Protein AF-A0A516KKR5-F1 (afdb_monomer_lite)

Organism: NCBI:txid2594883

pLDDT: mean 82.48, std 16.66, range [32.5, 98.56]

Sequence (355 aa):
MQMTIIERCKRKEILHSLELEEHSYNYWLPILVRDHKEFVEELFSGISNNSFDRIMHFFATRFNNQELENRAVAKAIYAKLGWNSDYYDVINSFYTTFVGSLVAYSESENATSFKEIHEALKNDNTLKKIIQNWKCSLFSFGDKTNLKIAMCGELKDIGKEKYAKKVLEEGNLQRIILEKYIFDSSNNKDLSEKILEFSSLCHCLANFMPCPEPPFNQLKGCLNDVKDYFPLMIDKIQEWSEESMIKIKIPEVEIWKDGKKEIKTEIDKLQIISWKEWFSDEENRTTFFLEDYYDIDYEKGRKILKGKPLFKNQKLSHAIPQKKEEVEECISNIITITKRRADSMAKRMICRMKN

Radius of gyration: 21.78 Å; chains: 1; bounding box: 54×59×55 Å

Secondary structure (DSSP, 8-state):
----HHHHHHHHHHHHHHHTT---HHHHHHHHTS-GGGG-HHHHSS--S-HHHHHHHHHHH-GGG--GGGSHHHHHHHHHHT---S-EEESB-HHHHHHHHHHHHHHHTTTTHHHHHHHHTTT-TTTHHHHTT--S-SEEE-STTPEEEEETTEEEEE-HHHHHHHHHSTT-HHHHHHHHHTS-TTT-HHHHHHHHHHHHHTTSGGGEEE-PSTTHHHHHHH-TTTTTBHHHHHHHHHHHHH-S-SEEEEEEEEEEETTEEEEEEEEEHHHHHHHHHHHH-HHHHHHTT-TTTEEEEEETTEEEEEEPPSSTT-BTTB-S--SHHHHHHHHHHHHHHHHHHHHHHHHHHHHHH--

Structure (mmCIF, N/CA/C/O backbone):
data_AF-A0A516KKR5-F1
#
_entry.id   AF-A0A516KKR5-F1
#
loop_
_atom_site.group_PDB
_atom_site.id
_atom_site.type_symbol
_atom_site.label_atom_id
_atom_site.label_alt_id
_atom_site.label_comp_id
_atom_site.label_asym_id
_atom_site.label_entity_id
_atom_site.label_seq_id
_atom_site.pdbx_PDB_ins_code
_atom_site.Cartn_x
_atom_site.Cartn_y
_atom_site.Cartn_z
_atom_site.occupancy
_atom_site.B_iso_or_equiv
_atom_site.auth_seq_id
_atom_site.auth_comp_id
_atom_site.auth_asym_id
_atom_site.auth_atom_id
_atom_site.pdbx_PDB_model_num
ATOM 1 N N . MET A 1 1 ? 23.767 21.477 2.157 1.00 38.91 1 MET A N 1
ATOM 2 C CA . MET A 1 1 ? 23.552 21.509 0.696 1.00 38.91 1 MET A CA 1
ATOM 3 C C . MET A 1 1 ? 22.646 22.697 0.386 1.00 38.91 1 MET A C 1
ATOM 5 O O . MET A 1 1 ? 21.585 22.794 0.993 1.00 38.91 1 MET A O 1
ATOM 9 N N . GLN A 1 2 ? 23.112 23.680 -0.391 1.00 32.50 2 GLN A N 1
ATOM 10 C CA . GLN A 1 2 ? 22.338 24.889 -0.709 1.00 32.50 2 GLN A CA 1
ATOM 11 C C . GLN A 1 2 ? 21.376 24.581 -1.864 1.00 32.50 2 GLN A C 1
ATOM 13 O O . GLN A 1 2 ? 21.848 24.313 -2.959 1.00 32.50 2 GLN A O 1
ATOM 18 N N . MET A 1 3 ? 20.059 24.644 -1.613 1.00 38.19 3 MET A N 1
ATOM 19 C CA . MET A 1 3 ? 19.021 24.543 -2.659 1.00 38.19 3 MET A CA 1
ATOM 20 C C . MET A 1 3 ? 19.345 25.465 -3.838 1.00 38.19 3 MET A C 1
ATOM 22 O O . MET A 1 3 ? 19.658 26.644 -3.607 1.00 38.19 3 MET A O 1
ATOM 26 N N . THR A 1 4 ? 19.197 24.967 -5.066 1.00 49.78 4 THR A N 1
ATOM 27 C CA . THR A 1 4 ? 19.397 25.774 -6.274 1.00 49.78 4 THR A CA 1
ATOM 28 C C . THR A 1 4 ? 18.342 26.888 -6.384 1.00 49.78 4 THR A C 1
ATOM 30 O O . THR A 1 4 ? 17.269 26.846 -5.771 1.00 49.78 4 THR A O 1
ATOM 33 N N . ILE A 1 5 ? 18.645 27.939 -7.153 1.00 39.50 5 ILE A N 1
ATOM 34 C CA . ILE A 1 5 ? 17.755 29.104 -7.328 1.00 39.50 5 ILE A CA 1
ATOM 35 C C . ILE A 1 5 ? 16.410 28.686 -7.949 1.00 39.50 5 ILE A C 1
ATOM 37 O O . ILE A 1 5 ? 15.366 29.161 -7.509 1.00 39.50 5 ILE A O 1
ATOM 41 N N . ILE A 1 6 ? 16.419 27.737 -8.889 1.00 40.97 6 ILE A N 1
ATOM 42 C CA . ILE A 1 6 ? 15.218 27.229 -9.572 1.00 40.97 6 ILE A CA 1
ATOM 43 C C . ILE A 1 6 ? 14.307 26.454 -8.602 1.00 40.97 6 ILE A C 1
ATOM 45 O O . ILE A 1 6 ? 13.085 26.552 -8.679 1.00 40.97 6 ILE A O 1
ATOM 49 N N . GLU A 1 7 ? 14.874 25.734 -7.637 1.00 47.19 7 GLU A N 1
ATOM 50 C CA . GLU A 1 7 ? 14.113 24.964 -6.643 1.00 47.19 7 GLU A CA 1
ATOM 51 C C . GLU A 1 7 ? 13.599 25.817 -5.498 1.00 47.19 7 GLU A C 1
ATOM 53 O O . GLU A 1 7 ? 12.489 25.594 -5.018 1.00 47.19 7 GLU A O 1
ATOM 58 N N . ARG A 1 8 ? 14.361 26.839 -5.088 1.00 48.09 8 ARG A N 1
ATOM 59 C CA . ARG A 1 8 ? 13.816 27.894 -4.231 1.00 48.09 8 ARG A CA 1
ATOM 60 C C . ARG A 1 8 ? 12.618 28.540 -4.905 1.00 48.09 8 ARG A C 1
ATOM 62 O O . ARG A 1 8 ? 11.653 28.793 -4.203 1.00 48.09 8 ARG A O 1
ATOM 69 N N . CYS A 1 9 ? 12.656 28.746 -6.221 1.00 41.72 9 CYS A N 1
ATOM 70 C CA . CYS A 1 9 ? 11.528 29.267 -6.986 1.00 41.72 9 CYS A CA 1
ATOM 71 C C . CYS A 1 9 ? 10.358 28.277 -7.062 1.00 41.72 9 CYS A C 1
ATOM 73 O O . CYS A 1 9 ? 9.277 28.687 -6.688 1.00 41.72 9 CYS A O 1
ATOM 75 N N . LYS A 1 10 ? 10.539 26.988 -7.393 1.00 53.41 10 LYS A N 1
ATOM 76 C CA . LYS A 1 10 ? 9.430 26.002 -7.449 1.00 53.41 10 LYS A CA 1
ATOM 77 C C . LYS A 1 10 ? 8.834 25.653 -6.083 1.00 53.41 10 LYS A C 1
ATOM 79 O O . LYS A 1 10 ? 7.625 25.512 -5.938 1.00 53.41 10 LYS A O 1
ATOM 84 N N . ARG A 1 11 ? 9.677 25.498 -5.056 1.00 55.47 11 ARG A N 1
ATOM 85 C CA . ARG A 1 11 ? 9.233 25.253 -3.677 1.00 55.47 11 ARG A CA 1
ATOM 86 C C . ARG A 1 11 ? 8.570 26.495 -3.098 1.00 55.47 11 ARG A C 1
ATOM 88 O O . ARG A 1 11 ? 7.574 26.346 -2.402 1.00 55.47 11 ARG A O 1
ATOM 95 N N . LYS A 1 12 ? 9.093 27.696 -3.385 1.00 52.88 12 LYS A N 1
ATOM 96 C CA . LYS A 1 12 ? 8.376 28.934 -3.071 1.00 52.88 12 LYS A CA 1
ATOM 97 C C . LYS A 1 12 ? 7.111 29.046 -3.890 1.00 52.88 12 LYS A C 1
ATOM 99 O O . LYS A 1 12 ? 6.144 29.422 -3.290 1.00 52.88 12 LYS A O 1
ATOM 104 N N . GLU A 1 13 ? 7.060 28.693 -5.165 1.00 53.66 13 GLU A N 1
ATOM 105 C CA . GLU A 1 13 ? 5.835 28.749 -5.970 1.00 53.66 13 GLU A CA 1
ATOM 106 C C . GLU A 1 13 ? 4.776 27.808 -5.428 1.00 53.66 13 GLU A C 1
ATOM 108 O O . GLU A 1 13 ? 3.651 28.242 -5.319 1.00 53.66 13 GLU A O 1
ATOM 113 N N . ILE A 1 14 ? 5.113 26.580 -5.018 1.00 59.09 14 ILE A N 1
ATOM 114 C CA . ILE A 1 14 ? 4.140 25.659 -4.413 1.00 59.09 14 ILE A CA 1
ATOM 115 C C . ILE A 1 14 ? 3.747 26.120 -3.014 1.00 59.09 14 ILE A C 1
ATOM 117 O O . ILE A 1 14 ? 2.575 26.120 -2.683 1.00 59.09 14 ILE A O 1
ATOM 121 N N . LEU A 1 15 ? 4.691 26.527 -2.163 1.00 57.31 15 LEU A N 1
ATOM 122 C CA . LEU A 1 15 ? 4.338 27.042 -0.835 1.00 57.31 15 LEU A CA 1
ATOM 123 C C . LEU A 1 15 ? 3.547 28.353 -0.939 1.00 57.31 15 LEU A C 1
ATOM 125 O O . LEU A 1 15 ? 2.564 28.516 -0.235 1.00 57.31 15 LEU A O 1
ATOM 129 N N . HIS A 1 16 ? 3.909 29.223 -1.876 1.00 52.38 16 HIS A N 1
ATOM 130 C CA . HIS A 1 16 ? 3.229 30.474 -2.188 1.00 52.38 16 HIS A CA 1
ATOM 131 C C . HIS A 1 16 ? 1.889 30.225 -2.875 1.00 52.38 16 HIS A C 1
ATOM 133 O O . HIS A 1 16 ? 0.946 30.935 -2.592 1.00 52.38 16 HIS A O 1
ATOM 139 N N . SER A 1 17 ? 1.741 29.195 -3.708 1.00 53.19 17 SER A N 1
ATOM 140 C CA . SER A 1 17 ? 0.458 28.794 -4.294 1.00 53.19 17 SER A CA 1
ATOM 141 C C . SER A 1 17 ? -0.415 28.028 -3.295 1.00 53.19 17 SER A C 1
ATOM 143 O O . SER A 1 17 ? -1.624 27.946 -3.462 1.00 53.19 17 SER A O 1
ATOM 145 N N . LEU A 1 18 ? 0.169 27.442 -2.246 1.00 57.50 18 LEU A N 1
ATOM 146 C CA . LEU A 1 18 ? -0.554 26.911 -1.087 1.00 57.50 18 LEU A CA 1
ATOM 147 C C . LEU A 1 18 ? -0.957 28.026 -0.105 1.00 57.50 18 LEU A C 1
ATOM 149 O O . LEU A 1 18 ? -1.911 27.838 0.658 1.00 57.50 18 LEU A O 1
ATOM 153 N N . GLU A 1 19 ? -0.231 29.146 -0.101 1.00 53.38 19 GLU A N 1
ATOM 154 C CA . GLU A 1 19 ? -0.560 30.395 0.603 1.00 53.38 19 GLU A CA 1
ATOM 155 C C . GLU A 1 19 ? -1.583 31.237 -0.173 1.00 53.38 19 GLU A C 1
ATOM 157 O O . GLU A 1 19 ? -2.440 31.863 0.443 1.00 53.38 19 GLU A O 1
ATOM 162 N N . LEU A 1 20 ? -1.529 31.226 -1.507 1.00 48.75 20 LEU A N 1
ATOM 163 C CA . LEU A 1 20 ? -2.537 31.815 -2.375 1.00 48.75 20 LEU A CA 1
ATOM 164 C C . LEU A 1 20 ? -3.778 30.929 -2.323 1.00 48.75 20 LEU A C 1
ATOM 166 O O . LEU A 1 20 ? -3.750 29.727 -2.575 1.00 48.75 20 LEU A O 1
ATOM 170 N N . GLU A 1 21 ? -4.883 31.544 -1.944 1.00 57.09 21 GLU A N 1
ATOM 171 C CA . GLU A 1 21 ? -6.188 30.925 -1.821 1.00 57.09 21 GLU A CA 1
ATOM 172 C C . GLU A 1 21 ? -6.779 30.559 -3.200 1.00 57.09 21 GLU A C 1
ATOM 174 O O . GLU A 1 21 ? -7.778 31.115 -3.647 1.00 57.09 21 GLU A O 1
ATOM 179 N N . GLU A 1 22 ? -6.176 29.615 -3.925 1.00 57.34 22 GLU A N 1
ATOM 180 C CA . GLU A 1 22 ? -6.795 29.094 -5.143 1.00 57.34 22 GLU A CA 1
ATOM 181 C C . GLU A 1 22 ? -7.952 28.144 -4.783 1.00 57.34 22 GLU A C 1
ATOM 183 O O . GLU A 1 22 ? -7.795 26.991 -4.375 1.00 57.34 22 GLU A O 1
ATOM 188 N N . HIS A 1 23 ? -9.167 28.677 -4.921 1.00 65.94 23 HIS A N 1
ATOM 189 C CA . HIS A 1 23 ? -10.431 28.098 -4.458 1.00 65.94 23 HIS A CA 1
ATOM 190 C C . HIS A 1 23 ? -11.041 27.020 -5.370 1.00 65.94 23 HIS A C 1
ATOM 192 O O . HIS A 1 23 ? -12.257 26.802 -5.336 1.00 65.94 23 HIS A O 1
ATOM 198 N N . SER A 1 24 ? -10.260 26.369 -6.235 1.00 77.44 24 SER A N 1
ATOM 199 C CA . SER A 1 24 ? -10.833 25.501 -7.269 1.00 77.44 24 SER A CA 1
ATOM 200 C C . SER A 1 24 ? -10.475 24.027 -7.105 1.00 77.44 24 SER A C 1
ATOM 202 O O . SER A 1 24 ? -9.359 23.649 -6.759 1.00 77.44 24 SER A O 1
ATOM 204 N N . TYR A 1 25 ? -11.443 23.168 -7.417 1.00 80.69 25 TYR A N 1
ATOM 205 C CA . TYR A 1 25 ? -11.242 21.723 -7.529 1.00 80.69 25 TYR A CA 1
ATOM 206 C C . TYR A 1 25 ? -10.133 21.364 -8.524 1.00 80.69 25 TYR A C 1
ATOM 208 O O . TYR A 1 25 ? -9.301 20.501 -8.247 1.00 80.69 25 TYR A O 1
ATOM 216 N N . ASN A 1 26 ? -10.089 22.089 -9.645 1.00 83.25 26 ASN A N 1
ATOM 217 C CA . ASN A 1 26 ? -9.104 21.899 -10.708 1.00 83.25 26 ASN A CA 1
ATOM 218 C C . ASN A 1 26 ? -7.674 22.227 -10.262 1.00 83.25 26 ASN A C 1
ATOM 220 O O . ASN A 1 26 ? -6.732 21.781 -10.906 1.00 83.25 26 ASN A O 1
ATOM 224 N N . TYR A 1 27 ? -7.513 22.970 -9.166 1.00 84.81 27 TYR A N 1
ATOM 225 C CA . TYR A 1 27 ? -6.220 23.228 -8.548 1.00 84.81 27 TYR A CA 1
ATOM 226 C C . TYR A 1 27 ? -5.814 22.110 -7.573 1.00 84.81 27 TYR A C 1
ATOM 228 O O . TYR A 1 27 ? -4.711 21.569 -7.662 1.00 84.81 27 TYR A O 1
ATOM 236 N N . TRP A 1 28 ? -6.715 21.709 -6.668 1.00 86.62 28 TRP A N 1
ATOM 237 C CA . TRP A 1 28 ? -6.386 20.752 -5.604 1.00 86.62 28 TRP A CA 1
ATOM 238 C C . TRP A 1 28 ? -6.200 19.317 -6.090 1.00 86.62 28 TRP A C 1
ATOM 240 O O . TRP A 1 28 ? -5.275 18.641 -5.637 1.00 86.62 28 TRP A O 1
ATOM 250 N N . LEU A 1 29 ? -7.045 18.836 -7.008 1.00 89.25 29 LEU A N 1
ATOM 251 C CA . LEU A 1 29 ? -6.978 17.442 -7.448 1.00 89.25 29 LEU A CA 1
ATOM 252 C C . LEU A 1 29 ? -5.609 17.087 -8.066 1.00 89.25 29 LEU A C 1
ATOM 254 O O . LEU A 1 29 ? -5.023 16.101 -7.614 1.00 89.25 29 LEU A O 1
ATOM 258 N N . PRO A 1 30 ? -5.045 17.867 -9.016 1.00 89.56 30 PRO A N 1
ATOM 259 C CA . PRO A 1 30 ? -3.720 17.583 -9.567 1.00 89.56 30 PRO A CA 1
ATOM 260 C C . PRO A 1 30 ? -2.612 17.542 -8.514 1.00 89.56 30 PRO A C 1
ATOM 262 O O . PRO A 1 30 ? -1.721 16.706 -8.612 1.00 89.56 30 PRO A O 1
ATOM 265 N N . ILE A 1 31 ? -2.670 18.406 -7.495 1.00 87.88 31 ILE A N 1
ATOM 266 C CA . ILE A 1 31 ? -1.690 18.424 -6.399 1.00 87.88 31 ILE A CA 1
ATOM 267 C C . ILE A 1 31 ? -1.781 17.136 -5.577 1.00 87.88 31 ILE A C 1
ATOM 269 O O . ILE A 1 31 ? -0.758 16.538 -5.254 1.00 87.88 31 ILE A O 1
ATOM 273 N N . LEU A 1 32 ? -2.997 16.688 -5.263 1.00 91.38 32 LEU A N 1
ATOM 274 C CA . LEU A 1 32 ? -3.234 15.533 -4.398 1.00 91.38 32 LEU A CA 1
ATOM 275 C C . LEU A 1 32 ? -2.789 14.200 -5.011 1.00 91.38 32 LEU A C 1
ATOM 277 O O . LEU A 1 32 ? -2.388 13.300 -4.272 1.00 91.38 32 LEU A O 1
ATOM 281 N N . VAL A 1 33 ? -2.836 14.082 -6.340 1.00 93.69 33 VAL A N 1
ATOM 282 C CA . VAL A 1 33 ? -2.389 12.888 -7.083 1.00 93.69 33 VAL A CA 1
ATOM 283 C C . VAL A 1 33 ? -0.970 13.012 -7.634 1.00 93.69 33 VAL A C 1
ATOM 285 O O . VAL A 1 33 ? -0.480 12.089 -8.281 1.00 93.69 33 VAL A O 1
ATOM 288 N N . ARG A 1 34 ? -0.295 14.138 -7.391 1.00 89.50 34 ARG A N 1
ATOM 289 C CA . ARG A 1 34 ? 1.054 14.372 -7.897 1.00 89.50 34 ARG A CA 1
ATOM 290 C C . ARG A 1 34 ? 2.054 13.423 -7.250 1.00 89.50 34 ARG A C 1
ATOM 292 O O . ARG A 1 34 ? 2.004 13.176 -6.048 1.00 89.50 34 ARG A O 1
ATOM 299 N N . ASP A 1 35 ? 3.006 12.942 -8.036 1.00 87.00 35 ASP A N 1
ATOM 300 C CA . ASP A 1 35 ? 4.095 12.112 -7.538 1.00 87.00 35 ASP A CA 1
ATOM 301 C C . ASP A 1 35 ? 5.046 12.950 -6.667 1.00 87.00 35 ASP A C 1
ATOM 303 O O . ASP A 1 35 ? 5.815 13.752 -7.191 1.00 87.00 35 ASP A O 1
ATOM 307 N N . HIS A 1 36 ? 5.055 12.774 -5.339 1.00 82.50 36 HIS A N 1
ATOM 308 C CA . HIS A 1 36 ? 5.917 13.594 -4.468 1.00 82.50 36 HIS A CA 1
ATOM 309 C C . HIS A 1 36 ? 7.407 13.331 -4.643 1.00 82.50 36 HIS A C 1
ATOM 311 O O . HIS A 1 36 ? 8.233 14.126 -4.177 1.00 82.50 36 HIS A O 1
ATOM 317 N N . LYS A 1 37 ? 7.769 12.250 -5.338 1.00 85.00 37 LYS A N 1
ATOM 318 C CA . LYS A 1 37 ? 9.150 12.030 -5.758 1.00 85.00 37 LYS A CA 1
ATOM 319 C C . LYS A 1 37 ? 9.636 13.184 -6.648 1.00 85.00 37 LYS A C 1
ATOM 321 O O . LYS A 1 37 ? 10.820 13.486 -6.595 1.00 85.00 37 LYS A O 1
ATOM 326 N N . GLU A 1 38 ? 8.728 13.901 -7.332 1.00 78.81 38 GLU A N 1
ATOM 327 C CA . GLU A 1 38 ? 8.969 15.170 -8.058 1.00 78.81 38 GLU A CA 1
ATOM 328 C C . GLU A 1 38 ? 9.634 16.280 -7.259 1.00 78.81 38 GLU A C 1
ATOM 330 O O . GLU A 1 38 ? 10.222 17.197 -7.830 1.00 78.81 38 GLU A O 1
ATOM 335 N N . PHE A 1 39 ? 9.588 16.184 -5.936 1.00 75.75 39 PHE A N 1
ATOM 336 C CA . PHE A 1 39 ? 10.178 17.169 -5.042 1.00 75.75 39 PHE A CA 1
ATOM 337 C C . PHE A 1 39 ? 11.491 16.695 -4.411 1.00 75.75 39 PHE A C 1
ATOM 339 O O . PHE A 1 39 ? 11.940 17.295 -3.430 1.00 75.75 39 PHE A O 1
ATOM 346 N N . VAL A 1 40 ? 12.060 15.579 -4.873 1.00 76.06 40 VAL A N 1
ATOM 347 C CA . VAL A 1 40 ? 13.350 15.044 -4.411 1.00 76.06 40 VAL A CA 1
ATOM 348 C C . VAL A 1 40 ? 14.393 15.361 -5.482 1.00 76.06 40 VAL A C 1
ATOM 350 O O . VAL A 1 40 ? 14.405 14.733 -6.535 1.00 76.06 40 VAL A O 1
ATOM 353 N N . GLU A 1 41 ? 15.237 16.364 -5.235 1.00 68.50 41 GLU A N 1
ATOM 354 C CA . GLU A 1 41 ? 16.229 16.901 -6.188 1.00 68.50 41 GLU A CA 1
ATOM 355 C C . GLU A 1 41 ? 17.113 15.799 -6.793 1.00 68.50 41 GLU A C 1
ATOM 357 O O . GLU A 1 41 ? 17.357 15.752 -8.000 1.00 68.50 41 GLU A O 1
ATOM 362 N N . GLU A 1 42 ? 17.527 14.845 -5.967 1.00 66.19 42 GLU A N 1
ATOM 363 C CA . GLU A 1 42 ? 18.379 13.727 -6.355 1.00 66.19 42 GLU A CA 1
ATOM 364 C C . GLU A 1 42 ? 17.656 12.686 -7.220 1.00 66.19 42 GLU A C 1
ATOM 366 O O . GLU A 1 42 ? 18.328 11.879 -7.845 1.00 66.19 42 GLU A O 1
ATOM 371 N N . LEU A 1 43 ? 16.313 12.692 -7.266 1.00 66.81 43 LEU A N 1
ATOM 372 C CA . LEU A 1 43 ? 15.502 11.901 -8.206 1.00 66.81 43 LEU A CA 1
ATOM 373 C C . LEU A 1 43 ? 15.219 12.636 -9.523 1.00 66.81 43 LEU A C 1
ATOM 375 O O . LEU A 1 43 ? 14.707 12.016 -10.451 1.00 66.81 43 LEU A O 1
ATOM 379 N N . PHE A 1 44 ? 15.511 13.938 -9.599 1.00 64.62 44 PHE A N 1
ATOM 380 C CA . PHE A 1 44 ? 15.204 14.797 -10.752 1.00 64.62 44 PHE A CA 1
ATOM 381 C C . PHE A 1 44 ? 16.451 15.285 -11.489 1.00 64.62 44 PHE A C 1
ATOM 383 O O . PHE A 1 44 ? 16.381 15.619 -12.672 1.00 64.62 44 PHE A O 1
ATOM 390 N N . SER A 1 45 ? 17.609 15.297 -10.830 1.00 56.59 45 SER A N 1
ATOM 391 C CA . SER A 1 45 ? 18.888 15.638 -11.450 1.00 56.59 45 SER A CA 1
ATOM 392 C C . SER A 1 45 ? 19.460 14.436 -12.212 1.00 56.59 45 SER A C 1
ATOM 394 O O . SER A 1 45 ? 20.128 13.569 -11.660 1.00 56.59 45 SER A O 1
ATOM 396 N N . GLY A 1 46 ? 19.181 14.377 -13.518 1.00 59.25 46 GLY A N 1
ATOM 397 C CA . GLY A 1 46 ? 19.758 13.378 -14.430 1.00 59.25 46 GLY A CA 1
ATOM 398 C C . GLY A 1 46 ? 19.092 11.996 -14.413 1.00 59.25 46 GLY A C 1
ATOM 399 O O . GLY A 1 46 ? 19.613 11.075 -15.036 1.00 59.25 46 GLY A O 1
ATOM 400 N N . ILE A 1 47 ? 17.947 11.850 -13.741 1.00 62.91 47 ILE A N 1
ATOM 401 C CA . ILE A 1 47 ? 17.177 10.602 -13.656 1.00 62.91 47 ILE A CA 1
ATOM 402 C C . ILE A 1 47 ? 15.890 10.705 -14.491 1.00 62.91 47 ILE A C 1
ATOM 404 O O . ILE A 1 47 ? 15.305 11.774 -14.650 1.00 62.91 47 ILE A O 1
ATOM 408 N N . SER A 1 48 ? 15.496 9.565 -15.064 1.00 66.62 48 SER A N 1
ATOM 409 C CA . SER A 1 48 ? 14.398 9.355 -16.017 1.00 66.62 48 SER A CA 1
ATOM 410 C C . SER A 1 48 ? 13.070 10.047 -15.653 1.00 66.62 48 SER A C 1
ATOM 412 O O . SER A 1 48 ? 12.587 9.979 -14.521 1.00 66.62 48 SER A O 1
ATOM 414 N N . ASN A 1 49 ? 12.405 10.632 -16.661 1.00 76.31 49 ASN A N 1
ATOM 415 C CA . ASN A 1 49 ? 11.035 11.166 -16.554 1.00 76.31 49 ASN A CA 1
ATOM 416 C C . ASN A 1 49 ? 9.973 10.067 -16.332 1.00 76.31 49 ASN A C 1
ATOM 418 O O . ASN A 1 49 ? 8.797 10.372 -16.117 1.00 76.31 49 ASN A O 1
ATOM 422 N N . ASN A 1 50 ? 10.367 8.794 -16.361 1.00 87.88 50 ASN A N 1
ATOM 423 C CA . ASN A 1 50 ? 9.501 7.650 -16.130 1.00 87.88 50 ASN A CA 1
ATOM 424 C C . ASN A 1 50 ? 9.216 7.452 -14.622 1.00 87.88 50 ASN A C 1
ATOM 426 O O . ASN A 1 50 ? 10.132 7.403 -13.800 1.00 87.88 50 ASN A O 1
ATOM 430 N N . SER A 1 51 ? 7.939 7.322 -14.245 1.00 91.19 51 SER A N 1
ATOM 431 C CA . SER A 1 51 ? 7.504 7.129 -12.850 1.00 91.19 51 SER A CA 1
ATOM 432 C C . SER A 1 51 ? 8.006 5.831 -12.219 1.00 91.19 51 SER A C 1
ATOM 434 O O . SER A 1 51 ? 8.322 5.814 -11.024 1.00 91.19 51 SER A O 1
ATOM 436 N N . PHE A 1 52 ? 8.140 4.770 -13.016 1.00 92.88 52 PHE A N 1
ATOM 437 C CA . PHE A 1 52 ? 8.690 3.498 -12.574 1.00 92.88 52 PHE A CA 1
ATOM 438 C C . PHE A 1 52 ? 10.168 3.635 -12.190 1.00 92.88 52 PHE A C 1
ATOM 440 O O . PHE A 1 52 ? 10.577 3.222 -11.104 1.00 92.88 52 PHE A O 1
ATOM 447 N N . ASP A 1 53 ? 10.972 4.279 -13.037 1.00 90.62 53 ASP A N 1
ATOM 448 C CA . ASP A 1 53 ? 12.393 4.480 -12.745 1.00 90.62 53 ASP A CA 1
ATOM 449 C C . ASP A 1 53 ? 12.568 5.337 -11.483 1.00 90.62 53 ASP A C 1
ATOM 451 O O . ASP A 1 53 ? 13.371 4.998 -10.613 1.00 90.62 53 ASP A O 1
ATOM 455 N N . ARG A 1 54 ? 11.753 6.388 -11.302 1.00 89.50 54 ARG A N 1
ATOM 456 C CA . ARG A 1 54 ? 11.776 7.204 -10.074 1.00 89.50 54 ARG A CA 1
ATOM 457 C C . ARG A 1 54 ? 11.480 6.397 -8.815 1.00 89.50 54 ARG A C 1
ATOM 459 O O . ARG A 1 54 ? 12.153 6.591 -7.801 1.00 89.50 54 ARG A O 1
ATOM 466 N N . ILE A 1 55 ? 10.476 5.514 -8.837 1.00 90.62 55 ILE A N 1
ATOM 467 C CA . ILE A 1 55 ? 10.164 4.696 -7.656 1.00 90.62 55 ILE A CA 1
ATOM 468 C C . ILE A 1 55 ? 11.241 3.637 -7.394 1.00 90.62 55 ILE A C 1
ATOM 470 O O . ILE A 1 55 ? 11.571 3.382 -6.236 1.00 90.62 55 ILE A O 1
ATOM 474 N N . MET A 1 56 ? 11.856 3.079 -8.439 1.00 91.50 56 MET A N 1
ATOM 475 C CA . MET A 1 56 ? 13.005 2.189 -8.279 1.00 91.50 56 MET A CA 1
ATOM 476 C C . MET A 1 56 ? 14.203 2.939 -7.694 1.00 91.50 56 MET A C 1
ATOM 478 O O . MET A 1 56 ? 14.819 2.452 -6.748 1.00 91.50 56 MET A O 1
ATOM 482 N N . HIS A 1 57 ? 14.501 4.153 -8.161 1.00 89.25 57 HIS A N 1
ATOM 483 C CA . HIS A 1 57 ? 15.561 4.967 -7.564 1.00 89.25 57 HIS A CA 1
ATOM 484 C C . HIS A 1 57 ? 15.279 5.259 -6.088 1.00 89.25 57 HIS A C 1
ATOM 486 O O . HIS A 1 57 ? 16.179 5.107 -5.266 1.00 89.25 57 HIS A O 1
ATOM 492 N N . PHE A 1 58 ? 14.028 5.569 -5.730 1.00 88.44 58 PHE A N 1
ATOM 493 C CA . PHE A 1 58 ? 13.621 5.743 -4.334 1.00 88.44 58 PHE A CA 1
ATOM 494 C C . PHE A 1 58 ? 13.915 4.510 -3.469 1.00 88.44 58 PHE A C 1
ATOM 496 O O . PHE A 1 58 ? 14.468 4.634 -2.375 1.00 88.44 58 PHE A O 1
ATOM 503 N N . PHE A 1 59 ? 13.614 3.308 -3.962 1.00 89.00 59 PHE A N 1
ATOM 504 C CA . PHE A 1 59 ? 13.938 2.075 -3.244 1.00 89.00 59 PHE A CA 1
ATOM 505 C C . PHE A 1 59 ? 15.438 1.767 -3.197 1.00 89.00 59 PHE A C 1
ATOM 507 O O . PHE A 1 59 ? 15.897 1.172 -2.224 1.00 89.00 59 PHE A O 1
ATOM 514 N N . ALA A 1 60 ? 16.198 2.155 -4.221 1.00 89.00 60 ALA A N 1
ATOM 515 C CA . ALA A 1 60 ? 17.628 1.887 -4.328 1.00 89.00 60 ALA A CA 1
ATOM 516 C C . ALA A 1 60 ? 18.487 2.763 -3.402 1.00 89.00 60 ALA A C 1
ATOM 518 O O . ALA A 1 60 ? 19.544 2.319 -2.953 1.00 89.00 60 ALA A O 1
ATOM 519 N N . THR A 1 61 ? 18.079 4.002 -3.130 1.00 79.94 61 THR A N 1
ATOM 520 C CA . THR A 1 61 ? 18.928 4.982 -2.430 1.00 79.94 61 THR A CA 1
ATOM 521 C C . THR A 1 61 ? 18.652 5.097 -0.938 1.00 79.94 61 THR A C 1
ATOM 523 O O . THR A 1 61 ? 19.475 5.680 -0.235 1.00 79.94 61 THR A O 1
ATOM 526 N N . ARG A 1 62 ? 17.536 4.546 -0.434 1.00 63.41 62 ARG A N 1
ATOM 527 C CA . ARG A 1 62 ? 17.175 4.600 0.996 1.00 63.41 62 ARG A CA 1
ATOM 528 C C . ARG A 1 62 ? 17.316 6.027 1.561 1.00 63.41 62 ARG A C 1
ATOM 530 O O . ARG A 1 62 ? 17.878 6.201 2.636 1.00 63.41 62 ARG A O 1
ATOM 537 N N . PHE A 1 63 ? 16.866 7.041 0.807 1.00 61.50 63 PHE A N 1
ATOM 538 C CA . PHE A 1 63 ? 17.061 8.473 1.086 1.00 61.50 63 PHE A CA 1
ATOM 539 C C . PHE A 1 63 ? 16.960 8.810 2.578 1.00 61.50 63 PHE A C 1
ATOM 541 O O . PHE A 1 63 ? 15.849 8.983 3.049 1.00 61.50 63 PHE A O 1
ATOM 548 N N . ASN A 1 64 ? 18.086 8.882 3.305 1.00 48.84 64 ASN A N 1
ATOM 549 C CA . ASN A 1 64 ? 18.262 9.320 4.705 1.00 48.84 64 ASN A CA 1
ATOM 550 C C . ASN A 1 64 ? 17.009 9.320 5.617 1.00 48.84 64 ASN A C 1
ATOM 552 O O . ASN A 1 64 ? 16.768 10.306 6.312 1.00 48.84 64 ASN A O 1
ATOM 556 N N . ASN A 1 65 ? 16.198 8.256 5.621 1.00 51.06 65 ASN A N 1
ATOM 557 C CA . ASN A 1 65 ? 14.906 8.206 6.326 1.00 51.06 65 ASN A CA 1
ATOM 558 C C . ASN A 1 65 ? 13.949 9.388 6.024 1.00 51.06 65 ASN A C 1
ATOM 560 O O . ASN A 1 65 ? 13.160 9.785 6.878 1.00 51.06 65 ASN A O 1
ATOM 564 N N . GLN A 1 66 ? 14.008 9.986 4.830 1.00 61.88 66 GLN A N 1
ATOM 565 C CA . GLN A 1 66 ? 13.032 10.978 4.386 1.00 61.88 66 GLN A CA 1
ATOM 566 C C . GLN A 1 66 ? 11.746 10.274 3.962 1.00 61.88 66 GLN A C 1
ATOM 568 O O . GLN A 1 66 ? 11.492 10.029 2.784 1.00 61.88 66 GLN A O 1
ATOM 573 N N . GLU A 1 67 ? 10.933 9.970 4.960 1.00 78.56 67 GLU A N 1
ATOM 574 C CA . GLU A 1 67 ? 9.522 9.636 4.813 1.00 78.56 67 GLU A CA 1
ATOM 575 C C . GLU A 1 67 ? 8.819 10.810 4.106 1.00 78.56 67 GLU A C 1
ATOM 577 O O . GLU A 1 67 ? 8.773 11.941 4.610 1.00 78.56 67 GLU A O 1
ATOM 582 N N . LEU A 1 68 ? 8.356 10.577 2.873 1.00 87.50 68 LEU A N 1
ATOM 583 C CA . LEU A 1 68 ? 7.786 11.614 2.002 1.00 87.50 68 LEU A CA 1
ATOM 584 C C . LEU A 1 68 ? 6.499 12.193 2.595 1.00 87.50 68 LEU A C 1
ATOM 586 O O . LEU A 1 68 ? 6.240 13.394 2.469 1.00 87.50 68 LEU A O 1
ATOM 590 N N . GLU A 1 69 ? 5.754 11.349 3.296 1.00 88.56 69 GLU A N 1
ATOM 591 C CA . GLU A 1 69 ? 4.586 11.655 4.105 1.00 88.56 69 GLU A CA 1
ATOM 592 C C . GLU A 1 69 ? 4.896 12.632 5.246 1.00 88.56 69 GLU A C 1
ATOM 594 O O . GLU A 1 69 ? 4.013 13.375 5.659 1.00 88.56 69 GLU A O 1
ATOM 599 N N . ASN A 1 70 ? 6.150 12.715 5.702 1.00 86.56 70 ASN A N 1
ATOM 600 C CA . ASN A 1 70 ? 6.574 13.577 6.806 1.00 86.56 70 ASN A CA 1
ATOM 601 C C . ASN A 1 70 ? 7.213 14.902 6.361 1.00 86.56 70 ASN A C 1
ATOM 603 O O . ASN A 1 70 ? 7.600 15.728 7.199 1.00 86.56 70 ASN A O 1
ATOM 607 N N . ARG A 1 71 ? 7.299 15.160 5.051 1.00 84.69 71 ARG A N 1
ATOM 608 C CA . ARG A 1 71 ? 7.865 16.408 4.519 1.00 84.69 71 ARG A CA 1
ATOM 609 C C . ARG A 1 71 ? 6.948 17.604 4.773 1.00 84.69 71 ARG A C 1
ATOM 611 O O . ARG A 1 71 ? 5.728 17.489 4.816 1.00 84.69 71 ARG A O 1
ATOM 618 N N . ALA A 1 72 ? 7.548 18.795 4.840 1.00 83.69 72 ALA A N 1
ATOM 619 C CA . ALA A 1 72 ? 6.835 20.051 5.094 1.00 83.69 72 ALA A CA 1
ATOM 620 C C . ALA A 1 72 ? 5.661 20.305 4.127 1.00 83.69 72 ALA A C 1
ATOM 622 O O . ALA A 1 72 ? 4.622 20.793 4.554 1.00 83.69 72 ALA A O 1
ATOM 623 N N . VAL A 1 73 ? 5.807 19.940 2.846 1.00 82.62 73 VAL A N 1
ATOM 624 C CA . VAL A 1 73 ? 4.728 20.079 1.852 1.00 82.62 73 VAL A CA 1
ATOM 625 C C . VAL A 1 73 ? 3.525 19.193 2.188 1.00 82.62 73 VAL A C 1
ATOM 627 O O . VAL A 1 73 ? 2.393 19.651 2.103 1.00 82.62 73 VAL A O 1
ATOM 630 N N . ALA A 1 74 ? 3.761 17.958 2.641 1.00 88.31 74 ALA A N 1
ATOM 631 C CA . ALA A 1 74 ? 2.697 17.049 3.041 1.00 88.31 74 ALA A CA 1
ATOM 632 C C . ALA A 1 74 ? 2.019 17.527 4.327 1.00 88.31 74 ALA A C 1
ATOM 634 O O . ALA A 1 74 ? 0.800 17.674 4.365 1.00 88.31 74 ALA A O 1
ATOM 635 N N . LYS A 1 75 ? 2.810 17.928 5.328 1.00 88.25 75 LYS A N 1
ATOM 636 C CA . LYS A 1 75 ? 2.298 18.483 6.589 1.00 88.25 75 LYS A CA 1
ATOM 637 C C . LYS A 1 75 ? 1.464 19.756 6.402 1.00 88.25 75 LYS A C 1
ATOM 639 O O . LYS A 1 75 ? 0.459 19.924 7.086 1.00 88.25 75 LYS A O 1
ATOM 644 N N . ALA A 1 76 ? 1.823 20.624 5.453 1.00 86.31 76 ALA A N 1
ATOM 645 C CA . ALA A 1 76 ? 1.022 21.807 5.125 1.00 86.31 76 ALA A CA 1
ATOM 646 C C . ALA A 1 76 ? -0.369 21.434 4.580 1.00 86.31 76 ALA A C 1
ATOM 648 O O . ALA A 1 76 ? -1.369 22.069 4.915 1.00 86.31 76 ALA A O 1
ATOM 649 N N . ILE A 1 77 ? -0.444 20.376 3.772 1.00 88.94 77 ILE A N 1
ATOM 650 C CA . ILE A 1 77 ? -1.705 19.847 3.247 1.00 88.94 77 ILE A CA 1
ATOM 651 C C . ILE A 1 77 ? -2.531 19.182 4.351 1.00 88.94 77 ILE A C 1
ATOM 653 O O . ILE A 1 77 ? -3.733 19.429 4.449 1.00 88.94 77 ILE A O 1
ATOM 657 N N . TYR A 1 78 ? -1.891 18.398 5.218 1.00 91.31 78 TYR A N 1
ATOM 658 C CA . TYR A 1 78 ? -2.535 17.774 6.374 1.00 91.31 78 TYR A CA 1
ATOM 659 C C . TYR A 1 78 ? -3.178 18.817 7.287 1.00 91.31 78 TYR A C 1
ATOM 661 O O . TYR A 1 78 ? -4.339 18.666 7.657 1.00 91.31 78 TYR A O 1
ATOM 669 N N . ALA A 1 79 ? -2.484 19.926 7.554 1.00 88.19 79 ALA A N 1
ATOM 670 C CA . ALA A 1 79 ? -3.026 21.031 8.339 1.00 88.19 79 ALA A CA 1
ATOM 671 C C . ALA A 1 79 ? -4.294 21.635 7.704 1.00 88.19 79 ALA A C 1
ATOM 673 O O . ALA A 1 79 ? -5.280 21.859 8.404 1.00 88.19 79 ALA A O 1
ATOM 674 N N . LYS A 1 80 ? -4.330 21.821 6.374 1.00 87.19 80 LYS A N 1
ATOM 675 C CA . LYS A 1 80 ? -5.540 22.288 5.660 1.00 87.19 80 LYS A CA 1
ATOM 676 C C . LYS A 1 80 ? -6.694 21.278 5.739 1.00 87.19 80 LYS A C 1
ATOM 678 O O . LYS A 1 80 ? -7.858 21.660 5.854 1.00 87.19 80 LYS A O 1
ATOM 683 N N . LEU A 1 81 ? -6.380 19.985 5.734 1.00 89.44 81 LEU A N 1
ATOM 684 C CA . LEU A 1 81 ? -7.344 18.905 5.972 1.00 89.44 81 LEU A CA 1
ATOM 685 C C . LEU A 1 81 ? -7.693 18.734 7.461 1.00 89.44 81 LEU A C 1
ATOM 687 O O . LEU A 1 81 ? -8.602 17.977 7.797 1.00 89.44 81 LEU A O 1
ATOM 691 N N . GLY A 1 82 ? -7.046 19.491 8.357 1.00 89.56 82 GLY A N 1
ATOM 692 C CA . GLY A 1 82 ? -7.159 19.402 9.817 1.00 89.56 82 GLY A CA 1
ATOM 693 C C . GLY A 1 82 ? -6.797 18.030 10.360 1.00 89.56 82 GLY A C 1
ATOM 694 O O . GLY A 1 82 ? -7.396 17.575 11.327 1.00 89.56 82 GLY A O 1
ATOM 695 N N . TRP A 1 83 ? -5.855 17.358 9.709 1.00 92.75 83 TRP A N 1
ATOM 696 C CA . TRP A 1 83 ? -5.248 16.151 10.234 1.00 92.75 83 TRP A CA 1
ATOM 697 C C . TRP A 1 83 ? -4.198 16.545 11.268 1.00 92.75 83 TRP A C 1
ATOM 699 O O . TRP A 1 83 ? -3.346 17.397 11.006 1.00 92.75 83 TRP A O 1
ATOM 709 N N . ASN A 1 84 ? -4.264 15.910 12.433 1.00 85.94 84 ASN A N 1
ATOM 710 C CA . ASN A 1 84 ? -3.299 16.084 13.506 1.00 85.94 84 ASN A CA 1
ATOM 711 C C . ASN A 1 84 ? -2.860 14.702 13.992 1.00 85.94 84 ASN A C 1
ATOM 713 O O . ASN A 1 84 ? -3.605 14.022 14.691 1.00 85.94 84 ASN A O 1
ATOM 717 N N . SER A 1 85 ? -1.680 14.273 13.554 1.00 86.94 85 SER A N 1
ATOM 718 C CA . SER A 1 85 ? -1.092 12.980 13.894 1.00 86.94 85 SER A CA 1
ATOM 719 C C . SER A 1 85 ? 0.419 13.112 13.970 1.00 86.94 85 SER A C 1
ATOM 721 O O . SER A 1 85 ? 1.017 13.855 13.183 1.00 86.94 85 SER A O 1
ATOM 723 N N . ASP A 1 86 ? 1.019 12.355 14.881 1.00 86.62 86 ASP A N 1
ATOM 724 C CA . ASP A 1 86 ? 2.470 12.218 15.000 1.00 86.62 86 ASP A CA 1
ATOM 725 C C . ASP A 1 86 ? 3.034 11.208 13.994 1.00 86.62 86 ASP A C 1
ATOM 727 O O . ASP A 1 86 ? 4.212 11.275 13.638 1.00 86.62 86 ASP A O 1
ATOM 731 N N . TYR A 1 87 ? 2.187 10.298 13.502 1.00 89.81 87 TYR A N 1
ATOM 732 C CA . TYR A 1 87 ? 2.578 9.194 12.632 1.00 89.81 87 TYR A CA 1
ATOM 733 C C . TYR A 1 87 ? 1.753 9.190 11.347 1.00 89.81 87 TYR A C 1
ATOM 735 O O . TYR A 1 87 ? 0.530 9.376 11.366 1.00 89.81 87 TYR A O 1
ATOM 743 N N . TYR A 1 88 ? 2.444 8.968 10.234 1.00 92.56 88 TYR A N 1
ATOM 744 C CA . TYR A 1 88 ? 1.863 8.829 8.906 1.00 92.56 88 TYR A CA 1
ATOM 745 C C . TYR A 1 88 ? 2.440 7.591 8.228 1.00 92.56 88 TYR A C 1
ATOM 747 O O . TYR A 1 88 ? 3.529 7.139 8.579 1.00 92.56 88 TYR A O 1
ATOM 755 N N . ASP A 1 89 ? 1.703 7.050 7.266 1.00 92.31 89 ASP A N 1
ATOM 756 C CA . ASP A 1 89 ? 2.121 5.897 6.474 1.00 92.31 89 ASP A CA 1
ATOM 757 C C . ASP A 1 89 ? 1.620 6.004 5.032 1.00 92.31 89 ASP A C 1
ATOM 759 O O . ASP A 1 89 ? 0.665 6.728 4.725 1.00 92.31 89 ASP A O 1
ATOM 763 N N . VAL A 1 90 ? 2.242 5.222 4.156 1.00 93.38 90 VAL A N 1
ATOM 764 C CA . VAL A 1 90 ? 1.763 4.943 2.805 1.00 93.38 90 VAL A CA 1
ATOM 765 C C . VAL A 1 90 ? 0.693 3.851 2.870 1.00 93.38 90 VAL A C 1
ATOM 767 O O . VAL A 1 90 ? 0.956 2.739 3.335 1.00 93.38 90 VAL A O 1
ATOM 770 N N . ILE A 1 91 ? -0.508 4.143 2.364 1.00 95.44 91 ILE A N 1
ATOM 771 C CA . ILE A 1 91 ? -1.636 3.199 2.386 1.00 95.44 91 ILE A CA 1
ATOM 772 C C . ILE A 1 91 ? -1.372 2.028 1.437 1.00 95.44 91 ILE A C 1
ATOM 774 O O . ILE A 1 91 ? -1.385 0.871 1.857 1.00 95.44 91 ILE A O 1
ATOM 778 N N . ASN A 1 92 ? -1.115 2.333 0.159 1.00 95.06 92 ASN A N 1
ATOM 779 C CA . ASN A 1 92 ? -0.849 1.331 -0.872 1.00 95.06 92 ASN A CA 1
ATOM 780 C C . ASN A 1 92 ? 0.621 1.350 -1.277 1.00 95.06 92 ASN A C 1
ATOM 782 O O . ASN A 1 92 ? 1.072 2.241 -2.000 1.00 95.06 92 ASN A O 1
ATOM 786 N N . SER A 1 93 ? 1.360 0.342 -0.832 1.00 90.69 93 SER A N 1
ATOM 787 C CA . SER A 1 93 ? 2.768 0.160 -1.173 1.00 90.69 93 SER A CA 1
ATOM 788 C C . SER A 1 93 ? 2.933 -0.413 -2.578 1.00 90.69 93 SER A C 1
ATOM 790 O O . SER A 1 93 ? 2.338 -1.432 -2.923 1.00 90.69 93 SER A O 1
ATOM 792 N N . PHE A 1 94 ? 3.783 0.207 -3.395 1.00 94.31 94 PHE A N 1
ATOM 793 C CA . PHE A 1 94 ? 4.011 -0.248 -4.768 1.00 94.31 94 PHE A CA 1
ATOM 794 C C . PHE A 1 94 ? 4.734 -1.595 -4.854 1.00 94.31 94 PHE A C 1
ATOM 796 O O . PHE A 1 94 ? 4.401 -2.436 -5.689 1.00 94.31 94 PHE A O 1
ATOM 803 N N . TYR A 1 95 ? 5.754 -1.801 -4.015 1.00 91.94 95 TYR A N 1
ATOM 804 C CA . TYR A 1 95 ? 6.724 -2.875 -4.235 1.00 91.94 95 TYR A CA 1
ATOM 805 C C . TYR A 1 95 ? 6.100 -4.272 -4.150 1.00 91.94 95 TYR A C 1
ATOM 807 O O . TYR A 1 95 ? 6.389 -5.110 -5.000 1.00 91.94 95 TYR A O 1
ATOM 815 N N . THR A 1 96 ? 5.228 -4.523 -3.169 1.00 89.50 96 THR A N 1
ATOM 816 C CA . THR A 1 96 ? 4.583 -5.835 -3.001 1.00 89.50 96 THR A CA 1
ATOM 817 C C . THR A 1 96 ? 3.736 -6.201 -4.221 1.00 89.50 96 THR A C 1
ATOM 819 O O . THR A 1 96 ? 3.881 -7.296 -4.765 1.00 89.50 96 THR A O 1
ATOM 822 N N . THR A 1 97 ? 2.876 -5.291 -4.682 1.00 92.81 97 THR A N 1
ATOM 823 C CA . THR A 1 97 ? 2.010 -5.530 -5.846 1.00 92.81 97 THR A CA 1
ATOM 824 C C . THR A 1 97 ? 2.828 -5.693 -7.125 1.00 92.81 97 THR A C 1
ATOM 826 O O . THR A 1 97 ? 2.539 -6.559 -7.952 1.00 92.81 97 THR A O 1
ATOM 829 N N . PHE A 1 98 ? 3.896 -4.907 -7.274 1.00 93.50 98 PHE A N 1
ATOM 830 C CA . PHE A 1 98 ? 4.817 -5.029 -8.399 1.00 93.50 98 PHE A CA 1
ATOM 831 C C . PHE A 1 98 ? 5.538 -6.386 -8.415 1.00 93.50 98 PHE A C 1
ATOM 833 O O . PHE A 1 98 ? 5.612 -7.025 -9.461 1.00 93.50 98 PHE A O 1
ATOM 840 N N . VAL A 1 99 ? 5.991 -6.886 -7.261 1.00 90.31 99 VAL A N 1
ATOM 841 C CA . VAL A 1 99 ? 6.535 -8.250 -7.145 1.00 90.31 99 VAL A CA 1
ATOM 842 C C . VAL A 1 99 ? 5.492 -9.294 -7.553 1.00 90.31 99 VAL A C 1
ATOM 844 O O . VAL A 1 99 ? 5.822 -10.209 -8.303 1.00 90.31 99 VAL A O 1
ATOM 847 N N . GLY A 1 100 ? 4.230 -9.130 -7.141 1.00 89.94 100 GLY A N 1
ATOM 848 C CA . GLY A 1 100 ? 3.134 -9.991 -7.602 1.00 89.94 100 GLY A CA 1
ATOM 849 C C . GLY A 1 100 ? 2.966 -9.984 -9.124 1.00 89.94 100 GLY A C 1
ATOM 850 O O . GLY A 1 100 ? 2.787 -11.037 -9.731 1.00 89.94 100 GLY A O 1
ATOM 851 N N . SER A 1 101 ? 3.138 -8.816 -9.748 1.00 90.56 101 SER A N 1
ATOM 852 C CA . SER A 1 101 ? 3.106 -8.661 -11.209 1.00 90.56 101 SER A CA 1
ATOM 853 C C . SER A 1 101 ? 4.237 -9.440 -11.885 1.00 90.56 101 SER A C 1
ATOM 855 O O . SER A 1 101 ? 3.992 -10.189 -12.828 1.00 90.56 101 SER A O 1
ATOM 857 N N . LEU A 1 102 ? 5.466 -9.327 -11.372 1.00 88.00 102 LEU A N 1
ATOM 858 C CA . LEU A 1 102 ? 6.624 -10.059 -11.896 1.00 88.00 102 LEU A CA 1
ATOM 859 C C . LEU A 1 102 ? 6.421 -11.576 -11.843 1.00 88.00 102 LEU A C 1
ATOM 861 O O . LEU A 1 102 ? 6.683 -12.269 -12.827 1.00 88.00 102 LEU A O 1
ATOM 865 N N . VAL A 1 103 ? 5.945 -12.094 -10.709 1.00 86.00 103 VAL A N 1
ATOM 866 C CA . VAL A 1 103 ? 5.695 -13.532 -10.539 1.00 86.00 103 VAL A CA 1
ATOM 867 C C . VAL A 1 103 ? 4.596 -13.991 -11.500 1.00 86.00 103 VAL A C 1
ATOM 869 O O . VAL A 1 103 ? 4.857 -14.846 -12.344 1.00 86.00 103 VAL A O 1
ATOM 872 N N . ALA A 1 104 ? 3.419 -13.360 -11.467 1.00 86.00 104 ALA A N 1
ATOM 873 C CA . ALA A 1 104 ? 2.268 -13.777 -12.269 1.00 86.00 104 ALA A CA 1
ATOM 874 C C . ALA A 1 104 ? 2.525 -13.723 -13.788 1.00 86.00 104 ALA A C 1
ATOM 876 O O . ALA A 1 104 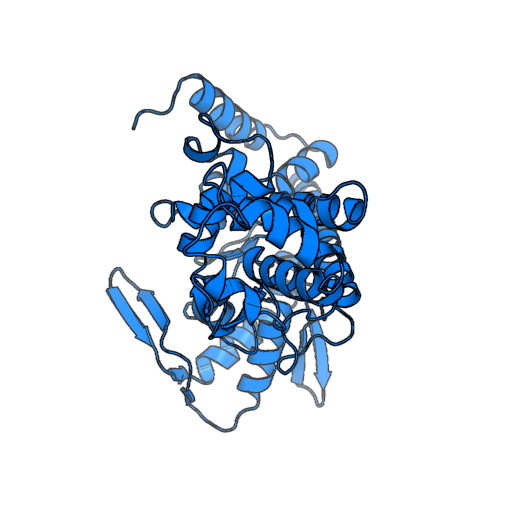? 2.133 -14.633 -14.524 1.00 86.00 104 ALA A O 1
ATOM 877 N N . TYR A 1 105 ? 3.199 -12.675 -14.279 1.00 82.00 105 TYR A N 1
ATOM 878 C CA . TYR A 1 105 ? 3.451 -12.523 -15.715 1.00 82.00 105 TYR A CA 1
ATOM 879 C C . TYR A 1 105 ? 4.635 -13.364 -16.193 1.00 82.00 105 TYR A C 1
ATOM 881 O O . TYR A 1 105 ? 4.575 -13.893 -17.303 1.00 82.00 105 TYR A O 1
ATOM 889 N N . SER A 1 106 ? 5.655 -13.594 -15.359 1.00 74.25 106 SER A N 1
ATOM 890 C CA . SER A 1 106 ? 6.755 -14.490 -15.740 1.00 74.25 106 SER A CA 1
ATOM 891 C C . SER A 1 106 ? 6.364 -15.968 -15.754 1.00 74.25 106 SER A C 1
ATOM 893 O O . SER A 1 106 ? 6.891 -16.717 -16.570 1.00 74.25 106 SER A O 1
ATOM 895 N N . GLU A 1 107 ? 5.426 -16.405 -14.907 1.00 65.75 107 GLU A N 1
ATOM 896 C CA . GLU A 1 107 ? 4.968 -17.802 -14.878 1.00 65.75 107 GLU A CA 1
ATOM 897 C C . GLU A 1 107 ? 4.139 -18.188 -16.108 1.00 65.75 107 GLU A C 1
ATOM 899 O O . GLU A 1 107 ? 4.263 -19.299 -16.623 1.00 65.75 107 GLU A O 1
ATOM 904 N N . SER A 1 108 ? 3.333 -17.256 -16.613 1.00 54.84 108 SER A N 1
ATOM 905 C CA . SER A 1 108 ? 2.395 -17.487 -17.719 1.00 54.84 108 SER A CA 1
ATOM 906 C C . SER A 1 108 ? 3.027 -17.626 -19.116 1.00 54.84 108 SER A C 1
ATOM 908 O O . SER A 1 108 ? 2.406 -18.184 -20.016 1.00 54.84 108 SER A O 1
ATOM 910 N N . GLU A 1 109 ? 4.250 -17.126 -19.308 1.00 53.66 109 GLU A N 1
ATOM 911 C CA . GLU A 1 109 ? 4.915 -16.965 -20.618 1.00 53.66 109 GLU A CA 1
ATOM 912 C C . GLU A 1 109 ? 6.012 -18.027 -20.878 1.00 53.66 109 GLU A C 1
ATOM 914 O O . GLU A 1 109 ? 6.743 -17.995 -21.873 1.00 53.66 109 GLU A O 1
ATOM 919 N N . ASN A 1 110 ? 6.149 -18.995 -19.970 1.00 46.66 110 ASN A N 1
ATOM 920 C CA . ASN A 1 110 ? 7.379 -19.763 -19.742 1.00 46.66 110 ASN A CA 1
ATOM 921 C C . ASN A 1 110 ? 7.756 -20.858 -20.766 1.00 46.66 110 ASN A C 1
ATOM 923 O O . ASN A 1 110 ? 8.649 -21.655 -20.485 1.00 46.66 110 ASN A O 1
ATOM 927 N N . ALA A 1 111 ? 7.157 -20.926 -21.958 1.00 44.97 111 ALA A N 1
ATOM 928 C CA . ALA A 1 111 ? 7.524 -21.956 -22.947 1.00 44.97 111 ALA A CA 1
ATOM 929 C C . ALA A 1 111 ? 8.271 -21.419 -24.181 1.00 44.97 111 ALA A C 1
ATOM 931 O O . ALA A 1 111 ? 9.236 -22.037 -24.633 1.00 44.97 111 ALA A O 1
ATOM 932 N N . THR A 1 112 ? 7.871 -20.265 -24.721 1.00 42.81 112 THR A N 1
ATOM 933 C CA . THR A 1 112 ? 8.360 -19.788 -26.032 1.00 42.81 112 THR A CA 1
ATOM 934 C C . THR A 1 112 ? 9.403 -18.677 -25.876 1.00 42.81 112 THR A C 1
ATOM 936 O O . THR A 1 112 ? 10.473 -18.728 -26.484 1.00 42.81 112 THR A O 1
ATOM 939 N N . SER A 1 113 ? 9.160 -17.751 -24.946 1.00 49.50 113 SER A N 1
ATOM 940 C CA . SER A 1 113 ? 9.994 -16.581 -24.635 1.00 49.50 113 SER A CA 1
ATOM 941 C C . SER A 1 113 ? 11.361 -16.931 -24.020 1.00 49.50 113 SER A C 1
ATOM 943 O O . SER A 1 113 ? 12.300 -16.130 -24.087 1.00 49.50 113 SER A O 1
ATOM 945 N N . PHE A 1 114 ? 11.486 -18.146 -23.472 1.00 49.44 114 PHE A N 1
ATOM 946 C CA . PHE A 1 114 ? 12.711 -18.719 -22.908 1.00 49.44 114 PHE A CA 1
ATOM 947 C C . PHE A 1 114 ? 13.773 -19.008 -23.973 1.00 49.44 114 PHE A C 1
ATOM 949 O O . PHE A 1 114 ? 14.953 -18.781 -23.729 1.00 49.44 114 PHE A O 1
ATOM 956 N N . LYS A 1 115 ? 13.375 -19.467 -25.168 1.00 47.78 115 LYS A N 1
ATOM 957 C CA . LYS A 1 115 ? 14.307 -19.851 -26.241 1.00 47.78 115 LYS A CA 1
ATOM 958 C C . LYS A 1 115 ? 15.090 -18.646 -26.778 1.00 47.78 115 LYS A C 1
ATOM 960 O O . LYS A 1 115 ? 16.277 -18.765 -27.057 1.00 47.78 115 LYS A O 1
ATOM 965 N N . GLU A 1 116 ? 14.443 -17.484 -26.815 1.00 53.44 116 GLU A N 1
ATOM 966 C CA . GLU A 1 116 ? 15.015 -16.208 -27.261 1.00 53.44 116 GLU A CA 1
ATOM 967 C C . GLU A 1 116 ? 15.938 -15.578 -26.207 1.00 53.44 116 GLU A C 1
ATOM 969 O O . GLU A 1 116 ? 17.040 -15.146 -26.534 1.00 53.44 116 GLU A O 1
ATOM 974 N N . ILE A 1 117 ? 15.543 -15.581 -24.924 1.00 54.53 117 ILE A N 1
ATOM 975 C CA . ILE A 1 117 ? 16.421 -15.143 -23.820 1.00 54.53 117 ILE A CA 1
ATOM 976 C C . ILE A 1 117 ? 17.637 -16.080 -23.722 1.00 54.53 117 ILE A C 1
ATOM 978 O O . ILE A 1 117 ? 18.773 -15.630 -23.591 1.00 54.53 117 ILE A O 1
ATOM 982 N N . HIS A 1 118 ? 17.420 -17.390 -23.865 1.00 49.31 118 HIS A N 1
ATOM 983 C CA . HIS A 1 118 ? 18.471 -18.402 -23.958 1.00 49.31 118 HIS A CA 1
ATOM 984 C C . HIS A 1 118 ? 19.392 -18.173 -25.174 1.00 49.31 118 HIS A C 1
ATOM 986 O O . HIS A 1 118 ? 20.580 -18.498 -25.113 1.00 49.31 118 HIS A O 1
ATOM 992 N N . GLU A 1 119 ? 18.889 -17.635 -26.287 1.00 52.94 119 GLU A N 1
ATOM 993 C CA . GLU A 1 119 ? 19.697 -17.285 -27.462 1.00 52.94 119 GLU A CA 1
ATOM 994 C C . GLU A 1 119 ? 20.493 -15.992 -27.293 1.00 52.94 119 GLU A C 1
ATOM 996 O O . GLU A 1 119 ? 21.662 -15.962 -27.672 1.00 52.94 119 GLU A O 1
ATOM 1001 N N . ALA A 1 120 ? 19.935 -14.979 -26.631 1.00 52.75 120 ALA A N 1
ATOM 1002 C CA . ALA A 1 120 ? 20.669 -13.769 -26.262 1.00 52.75 120 ALA A CA 1
ATOM 1003 C C . ALA A 1 120 ? 21.800 -14.057 -25.250 1.00 52.75 120 ALA A C 1
ATOM 1005 O O . ALA A 1 120 ? 22.876 -13.466 -25.325 1.00 52.75 120 ALA A O 1
ATOM 1006 N N . LEU A 1 121 ? 21.594 -15.015 -24.338 1.00 52.69 121 LEU A N 1
ATOM 1007 C CA . LEU A 1 121 ? 22.559 -15.405 -23.298 1.00 52.69 121 LEU A CA 1
ATOM 1008 C C . LEU A 1 121 ? 23.547 -16.511 -23.736 1.00 52.69 121 LEU A C 1
ATOM 1010 O O . LEU A 1 121 ? 24.464 -16.858 -22.990 1.00 52.69 121 LEU A O 1
ATOM 1014 N N . LYS A 1 122 ? 23.401 -17.066 -24.950 1.00 46.81 122 LYS A N 1
ATOM 1015 C CA . LYS A 1 122 ? 24.176 -18.214 -25.485 1.00 46.81 122 LYS A CA 1
ATOM 1016 C C . LYS A 1 122 ? 25.676 -17.938 -25.687 1.00 46.81 122 LYS A C 1
ATOM 1018 O O . LYS A 1 122 ? 26.430 -18.896 -25.896 1.00 46.81 122 LYS A O 1
ATOM 1023 N N . ASN A 1 123 ? 26.099 -16.674 -25.635 1.00 54.34 123 ASN A N 1
ATOM 1024 C CA . ASN A 1 123 ? 27.488 -16.248 -25.844 1.00 54.34 123 ASN A CA 1
ATOM 1025 C C . ASN A 1 123 ? 28.344 -16.267 -24.562 1.00 54.34 123 ASN A C 1
ATOM 1027 O O . ASN A 1 123 ? 29.557 -16.103 -24.650 1.00 54.34 123 ASN A O 1
ATOM 1031 N N . ASP A 1 124 ? 27.749 -16.536 -23.394 1.00 56.53 124 ASP A N 1
ATOM 1032 C CA . ASP A 1 124 ? 28.470 -16.728 -22.131 1.00 56.53 124 ASP A CA 1
ATOM 1033 C C . ASP A 1 124 ? 28.506 -18.222 -21.753 1.00 56.53 124 ASP A C 1
ATOM 1035 O O . ASP A 1 124 ? 27.492 -18.848 -21.420 1.00 56.53 124 ASP A O 1
ATOM 1039 N N . ASN A 1 125 ? 29.699 -18.821 -21.817 1.00 50.78 125 ASN A N 1
ATOM 1040 C CA . ASN A 1 125 ? 29.905 -20.247 -21.545 1.00 50.78 125 ASN A CA 1
ATOM 1041 C C . ASN A 1 125 ? 29.663 -20.635 -20.074 1.00 50.78 125 ASN A C 1
ATOM 1043 O O . ASN A 1 125 ? 29.446 -21.813 -19.787 1.00 50.78 125 ASN A O 1
ATOM 1047 N N . THR A 1 126 ? 29.641 -19.667 -19.157 1.00 48.56 126 THR A N 1
ATOM 1048 C CA . THR A 1 126 ? 29.368 -19.871 -17.727 1.00 48.56 126 THR A CA 1
ATOM 1049 C C . THR A 1 126 ? 27.866 -20.008 -17.472 1.00 48.56 126 THR A C 1
ATOM 1051 O O . THR A 1 126 ? 27.436 -20.853 -16.688 1.00 48.56 126 THR A O 1
ATOM 1054 N N . LEU A 1 127 ? 27.047 -19.233 -18.193 1.00 49.91 127 LEU A N 1
ATOM 1055 C CA . LEU A 1 127 ? 25.587 -19.190 -18.037 1.00 49.91 127 LEU A CA 1
ATOM 1056 C C . LEU A 1 127 ? 24.859 -20.323 -18.782 1.00 49.91 127 LEU A C 1
ATOM 1058 O O . LEU A 1 127 ? 23.785 -20.752 -18.363 1.00 49.91 127 LEU A O 1
ATOM 1062 N N . LYS A 1 128 ? 25.472 -20.898 -19.824 1.00 47.75 128 LYS A N 1
ATOM 1063 C CA . LYS A 1 128 ? 24.938 -22.055 -20.574 1.00 47.75 128 LYS A CA 1
ATOM 1064 C C . LYS A 1 128 ? 24.581 -23.264 -19.703 1.00 47.75 128 LYS A C 1
ATOM 1066 O O . LYS A 1 128 ? 23.557 -23.902 -19.932 1.00 47.75 128 LYS A O 1
ATOM 1071 N N . LYS A 1 129 ? 25.417 -23.586 -18.709 1.00 46.34 129 LYS A N 1
ATOM 1072 C CA . LYS A 1 129 ? 25.224 -24.752 -17.821 1.00 46.34 129 LYS A CA 1
ATOM 1073 C C . LYS A 1 129 ? 24.119 -24.530 -16.779 1.00 46.34 129 LYS A C 1
ATOM 1075 O O . LYS A 1 129 ? 23.536 -25.482 -16.277 1.00 46.34 129 LYS A O 1
ATOM 1080 N N . ILE A 1 130 ? 23.847 -23.264 -16.481 1.00 47.44 130 ILE A N 1
ATOM 1081 C CA . ILE A 1 130 ? 22.892 -22.765 -15.486 1.00 47.44 130 ILE A CA 1
ATOM 1082 C C . ILE A 1 130 ? 21.459 -22.758 -16.038 1.00 47.44 130 ILE A C 1
ATOM 1084 O O . ILE A 1 130 ? 20.516 -23.088 -15.324 1.00 47.44 130 ILE A O 1
ATOM 1088 N N . ILE A 1 131 ? 21.305 -22.437 -17.324 1.00 49.50 131 ILE A N 1
ATOM 1089 C CA . ILE A 1 131 ? 20.008 -22.276 -17.994 1.00 49.50 131 ILE A CA 1
ATOM 1090 C C . ILE A 1 131 ? 19.369 -23.629 -18.373 1.00 49.50 131 ILE A C 1
ATOM 1092 O O . ILE A 1 131 ? 18.146 -23.743 -18.394 1.00 49.50 131 ILE A O 1
ATOM 1096 N N . GLN A 1 132 ? 20.157 -24.689 -18.604 1.00 46.16 132 GLN A N 1
ATOM 1097 C CA . GLN A 1 132 ? 19.656 -26.011 -19.039 1.00 46.16 132 GLN A CA 1
ATOM 1098 C C . GLN A 1 132 ? 18.693 -26.707 -18.051 1.00 46.16 132 GLN A C 1
ATOM 1100 O O . GLN A 1 132 ? 18.009 -27.647 -18.448 1.00 46.16 132 GLN A O 1
ATOM 1105 N N . ASN A 1 133 ? 18.587 -26.227 -16.806 1.00 43.28 133 ASN A N 1
ATOM 1106 C CA . ASN A 1 133 ? 17.704 -26.779 -15.769 1.00 43.28 133 ASN A CA 1
ATOM 1107 C C . ASN A 1 133 ? 16.504 -25.877 -15.413 1.00 43.28 133 ASN A C 1
ATOM 1109 O O . ASN A 1 133 ? 15.763 -26.184 -14.478 1.00 43.28 133 ASN A O 1
ATOM 1113 N N . TRP A 1 134 ? 16.283 -24.763 -16.119 1.00 48.97 134 TRP A N 1
ATOM 1114 C CA . TRP A 1 134 ? 15.189 -23.837 -15.809 1.00 48.97 134 TRP A CA 1
ATOM 1115 C C . TRP A 1 134 ? 13.860 -24.300 -16.414 1.00 48.97 134 TRP A C 1
ATOM 1117 O O . TRP A 1 134 ? 13.499 -23.949 -17.531 1.00 48.97 134 TRP A O 1
ATOM 1127 N N . LYS A 1 135 ? 13.119 -25.087 -15.628 1.00 42.16 135 LYS A N 1
ATOM 1128 C CA . LYS A 1 135 ? 11.658 -25.266 -15.747 1.00 42.16 135 LYS A CA 1
ATOM 1129 C C . LYS A 1 135 ? 10.872 -24.401 -14.740 1.00 42.16 135 LYS A C 1
ATOM 1131 O O . LYS A 1 135 ? 9.668 -24.585 -14.601 1.00 42.16 135 LYS A O 1
ATOM 1136 N N . CYS A 1 136 ? 11.543 -23.502 -14.014 1.00 45.62 136 CYS A N 1
ATOM 1137 C CA . CYS A 1 136 ? 10.987 -22.760 -12.877 1.00 45.62 136 CYS A CA 1
ATOM 1138 C C . CYS A 1 136 ? 10.769 -21.275 -13.202 1.00 45.62 136 CYS A C 1
ATOM 1140 O O . CYS A 1 136 ? 11.503 -20.703 -14.007 1.00 45.62 136 CYS A O 1
ATOM 1142 N N . SER A 1 137 ? 9.793 -20.660 -12.529 1.00 55.28 137 SER A N 1
ATOM 1143 C CA . SER A 1 137 ? 9.488 -19.226 -12.532 1.00 55.28 137 SER A CA 1
ATOM 1144 C C . SER A 1 137 ? 10.764 -18.374 -12.398 1.00 55.28 137 SER A C 1
ATOM 1146 O O . SER A 1 137 ? 11.566 -18.606 -11.492 1.00 55.28 137 SER A O 1
ATOM 1148 N N . LEU A 1 138 ? 10.969 -17.388 -13.288 1.00 69.25 138 LEU A N 1
ATOM 1149 C CA . LEU A 1 138 ? 12.110 -16.448 -13.213 1.00 69.25 138 LEU A CA 1
ATOM 1150 C C . LEU A 1 138 ? 12.080 -15.621 -11.920 1.00 69.25 138 LEU A C 1
ATOM 1152 O O . LEU A 1 138 ? 13.124 -15.241 -11.378 1.00 69.25 138 LEU A O 1
ATOM 1156 N N . PHE A 1 139 ? 10.859 -15.379 -11.452 1.00 78.56 139 PHE A N 1
ATOM 1157 C CA . PHE A 1 139 ? 10.512 -14.714 -10.216 1.00 78.56 139 PHE A CA 1
ATOM 1158 C C . PHE A 1 139 ? 9.652 -15.651 -9.382 1.00 78.56 139 PHE A C 1
ATOM 1160 O O . PHE A 1 139 ? 8.741 -16.283 -9.907 1.00 78.56 139 PHE A O 1
ATOM 1167 N N . SER A 1 140 ? 9.886 -15.700 -8.079 1.00 81.06 140 SER A N 1
ATOM 1168 C CA . SER A 1 140 ? 8.938 -16.311 -7.149 1.00 81.06 140 SER A CA 1
ATOM 1169 C C . SER A 1 140 ? 8.828 -15.464 -5.890 1.00 81.06 140 SER A C 1
ATOM 1171 O O . SER A 1 140 ? 9.679 -14.616 -5.610 1.00 81.06 140 SER A O 1
ATOM 1173 N N . PHE A 1 141 ? 7.790 -15.702 -5.095 1.00 81.25 141 PHE A N 1
ATOM 1174 C CA . PHE A 1 141 ? 7.699 -15.069 -3.787 1.00 81.25 141 PHE A CA 1
ATOM 1175 C C . PHE A 1 141 ? 8.786 -15.615 -2.856 1.00 81.25 141 PHE A C 1
ATOM 1177 O O . PHE A 1 141 ? 9.021 -16.826 -2.785 1.00 81.25 141 PHE A O 1
ATOM 1184 N N . GLY A 1 142 ? 9.481 -14.700 -2.185 1.00 74.00 142 GLY A N 1
ATOM 1185 C CA . GLY A 1 142 ? 10.422 -15.002 -1.119 1.00 74.00 142 GLY A CA 1
ATOM 1186 C C . GLY A 1 142 ? 9.780 -14.911 0.260 1.00 74.00 142 GLY A C 1
ATOM 1187 O O . GLY A 1 142 ? 8.565 -14.743 0.407 1.00 74.00 142 GLY A O 1
ATOM 1188 N N . ASP A 1 143 ? 10.617 -15.000 1.288 1.00 69.00 143 ASP A N 1
ATOM 1189 C CA . ASP A 1 143 ? 10.169 -14.790 2.664 1.00 69.00 143 ASP A CA 1
ATOM 1190 C C . ASP A 1 143 ? 9.856 -13.302 2.900 1.00 69.00 143 ASP A C 1
ATOM 1192 O O . ASP A 1 143 ? 10.567 -12.419 2.412 1.00 69.00 143 ASP A O 1
ATOM 1196 N N . LYS A 1 144 ? 8.814 -12.989 3.687 1.00 70.12 144 LYS A N 1
ATOM 1197 C CA . LYS A 1 144 ? 8.370 -11.598 3.930 1.00 70.12 144 LYS A CA 1
ATOM 1198 C C . LYS A 1 144 ? 8.031 -10.891 2.610 1.00 70.12 144 LYS A C 1
ATOM 1200 O O . LYS A 1 144 ? 7.368 -11.464 1.756 1.00 70.12 144 LYS A O 1
ATOM 1205 N N . THR A 1 145 ? 8.431 -9.642 2.427 1.00 64.69 145 THR A N 1
ATOM 1206 C CA . THR A 1 145 ? 8.203 -8.880 1.191 1.00 64.69 145 THR A CA 1
ATOM 1207 C C . THR A 1 145 ? 9.317 -9.077 0.157 1.00 64.69 145 THR A C 1
ATOM 1209 O O . THR A 1 145 ? 9.401 -8.309 -0.800 1.00 64.69 145 THR A O 1
ATOM 1212 N N . ASN A 1 146 ? 10.191 -10.079 0.333 1.00 78.62 146 ASN A N 1
ATOM 1213 C CA . ASN A 1 146 ? 11.293 -10.316 -0.592 1.00 78.62 146 ASN A CA 1
ATOM 1214 C C . ASN A 1 146 ? 10.824 -11.005 -1.874 1.00 78.62 146 ASN A C 1
ATOM 1216 O O . ASN A 1 146 ? 9.907 -11.829 -1.886 1.00 78.62 146 ASN A O 1
ATOM 1220 N N . LEU A 1 147 ? 11.522 -10.680 -2.954 1.00 86.31 147 LEU A N 1
ATOM 1221 C CA . LEU A 1 147 ? 11.421 -11.362 -4.231 1.00 86.31 147 LEU A CA 1
ATOM 1222 C C . LEU A 1 147 ? 12.509 -12.437 -4.287 1.00 86.31 147 LEU A C 1
ATOM 1224 O O . LEU A 1 147 ? 13.627 -12.202 -3.836 1.00 86.31 147 LEU A O 1
ATOM 1228 N N . LYS A 1 148 ? 12.223 -13.594 -4.878 1.00 85.50 148 LYS A N 1
ATOM 1229 C CA . LYS A 1 148 ? 13.259 -14.531 -5.317 1.00 85.50 148 LYS A CA 1
ATOM 1230 C C . LYS A 1 148 ? 13.495 -14.333 -6.801 1.00 85.50 148 LYS A C 1
ATOM 1232 O O . LYS A 1 148 ? 12.545 -14.320 -7.579 1.00 85.50 148 LYS A O 1
ATOM 1237 N N . ILE A 1 149 ? 14.759 -14.181 -7.176 1.00 80.50 149 ILE A N 1
ATOM 1238 C CA . ILE A 1 149 ? 15.176 -14.068 -8.575 1.00 80.50 149 ILE A CA 1
ATOM 1239 C C . ILE A 1 149 ? 16.139 -15.186 -8.935 1.00 80.50 149 ILE A C 1
ATOM 1241 O O . ILE A 1 149 ? 16.944 -15.625 -8.109 1.00 80.50 149 ILE A O 1
ATOM 1245 N N . ALA A 1 150 ? 16.088 -15.614 -10.191 1.00 71.38 150 ALA A N 1
ATOM 1246 C CA . ALA A 1 150 ? 17.051 -16.561 -10.719 1.00 71.38 150 ALA A CA 1
ATOM 1247 C C . ALA A 1 150 ? 18.434 -15.894 -10.870 1.00 71.38 150 ALA A C 1
ATOM 1249 O O . ALA A 1 150 ? 18.633 -14.988 -11.683 1.00 71.38 150 ALA A O 1
ATOM 1250 N N . MET A 1 151 ? 19.408 -16.336 -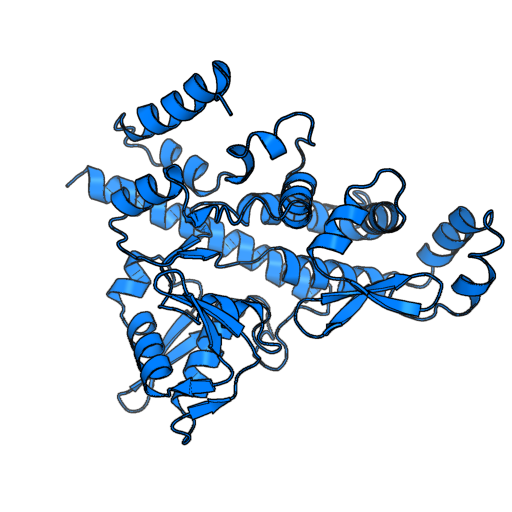10.071 1.00 66.06 151 MET A N 1
ATOM 1251 C CA . MET A 1 151 ? 20.801 -15.888 -10.104 1.00 66.06 151 MET A CA 1
ATOM 1252 C C . MET A 1 151 ? 21.739 -17.087 -10.129 1.00 66.06 151 MET A C 1
ATOM 1254 O O . MET A 1 151 ? 21.712 -17.933 -9.239 1.00 66.06 151 MET A O 1
ATOM 1258 N N . CYS A 1 152 ? 22.611 -17.134 -11.135 1.00 62.06 152 CYS A N 1
ATOM 1259 C CA . CYS A 1 152 ? 23.608 -18.192 -11.300 1.00 62.06 152 CYS A CA 1
ATOM 1260 C C . CYS A 1 152 ? 23.032 -19.626 -11.230 1.00 62.06 152 CYS A C 1
ATOM 1262 O O . CYS A 1 152 ? 23.707 -20.532 -10.755 1.00 62.06 152 CYS A O 1
ATOM 1264 N N . GLY A 1 153 ? 21.792 -19.835 -11.686 1.00 56.50 153 GLY A N 1
ATOM 1265 C CA . GLY A 1 153 ? 21.157 -21.160 -11.745 1.00 56.50 153 GLY A CA 1
ATOM 1266 C C . GLY A 1 153 ? 20.337 -21.548 -10.527 1.00 56.50 153 GLY A C 1
ATOM 1267 O O . GLY A 1 153 ? 19.732 -22.613 -10.537 1.00 56.50 153 GLY A O 1
ATOM 1268 N N . GLU A 1 154 ? 20.240 -20.670 -9.533 1.00 64.12 154 GLU A N 1
ATOM 1269 C CA . GLU A 1 154 ? 19.452 -20.883 -8.321 1.00 64.12 154 GLU A CA 1
ATOM 1270 C C . GLU A 1 154 ? 18.497 -19.709 -8.092 1.00 64.12 154 GLU A C 1
ATOM 1272 O O . GLU A 1 154 ? 18.791 -18.573 -8.469 1.00 64.12 154 GLU A O 1
ATOM 1277 N N . LEU A 1 155 ? 17.367 -19.965 -7.431 1.00 75.94 155 LEU A N 1
ATOM 1278 C CA . LEU A 1 155 ? 16.507 -18.900 -6.919 1.00 75.94 155 LEU A CA 1
ATOM 1279 C C . LEU A 1 155 ? 17.087 -18.369 -5.611 1.00 75.94 155 LEU A C 1
ATOM 1281 O O . LEU A 1 155 ? 17.295 -19.129 -4.665 1.00 75.94 155 LEU A O 1
ATOM 1285 N N . LYS A 1 156 ? 17.343 -17.061 -5.557 1.00 81.62 156 LYS A N 1
ATOM 1286 C CA . LYS A 1 156 ? 17.887 -16.390 -4.370 1.00 81.62 156 LYS A CA 1
ATOM 1287 C C . LYS A 1 156 ? 16.987 -15.248 -3.954 1.00 81.62 156 LYS A C 1
ATOM 1289 O O . LYS A 1 156 ? 16.560 -14.464 -4.802 1.00 81.62 156 LYS A O 1
ATOM 1294 N N . ASP A 1 157 ? 16.748 -15.142 -2.650 1.00 86.56 157 ASP A N 1
ATOM 1295 C CA . ASP A 1 157 ? 16.077 -13.985 -2.077 1.00 86.56 157 ASP A CA 1
ATOM 1296 C C . ASP A 1 157 ? 16.886 -12.719 -2.367 1.00 86.56 157 ASP A C 1
ATOM 1298 O O . ASP A 1 157 ? 18.105 -12.645 -2.169 1.00 86.56 157 ASP A O 1
ATOM 1302 N N . ILE A 1 158 ? 16.184 -11.704 -2.849 1.00 87.00 158 ILE A N 1
ATOM 1303 C CA . ILE A 1 158 ? 16.708 -10.374 -3.074 1.00 87.00 158 ILE A CA 1
ATOM 1304 C C . ILE A 1 158 ? 15.809 -9.365 -2.365 1.00 87.00 158 ILE A C 1
ATOM 1306 O O . ILE A 1 158 ? 14.592 -9.326 -2.542 1.00 87.00 158 ILE A O 1
ATOM 1310 N N . GLY A 1 159 ? 16.432 -8.542 -1.526 1.00 86.88 159 GLY A N 1
ATOM 1311 C CA . GLY A 1 159 ? 15.739 -7.447 -0.863 1.00 86.88 159 GLY A CA 1
ATOM 1312 C C . GLY A 1 159 ? 15.390 -6.322 -1.838 1.00 86.88 159 GLY A C 1
ATOM 1313 O O . GLY A 1 159 ? 16.087 -6.106 -2.835 1.00 86.88 159 GLY A O 1
ATOM 1314 N N . LYS A 1 160 ? 14.353 -5.560 -1.479 1.00 88.94 160 LYS A N 1
ATOM 1315 C CA . LYS A 1 160 ? 13.816 -4.402 -2.212 1.00 88.94 160 LYS A CA 1
ATOM 1316 C C . LYS A 1 160 ? 14.888 -3.476 -2.793 1.00 88.94 160 LYS A C 1
ATOM 1318 O O . LYS A 1 160 ? 14.916 -3.243 -3.997 1.00 88.94 160 LYS A O 1
ATOM 1323 N N . GLU A 1 161 ? 15.808 -3.010 -1.949 1.00 90.25 161 GLU A N 1
ATOM 1324 C CA . GLU A 1 161 ? 16.882 -2.082 -2.332 1.00 90.25 161 GLU A CA 1
ATOM 1325 C C . GLU A 1 161 ? 17.816 -2.676 -3.395 1.00 90.25 161 GLU A C 1
ATOM 1327 O O . GLU A 1 161 ? 18.124 -2.045 -4.407 1.00 90.25 161 GLU A O 1
ATOM 1332 N N . LYS A 1 162 ? 18.257 -3.921 -3.185 1.00 90.50 162 LYS A N 1
ATOM 1333 C CA . LYS A 1 162 ? 19.196 -4.595 -4.085 1.00 90.50 162 LYS A CA 1
ATOM 1334 C C . LYS A 1 162 ? 18.546 -4.899 -5.433 1.00 90.50 162 LYS A C 1
ATOM 1336 O O . LYS A 1 162 ? 19.213 -4.788 -6.458 1.00 90.50 162 LYS A O 1
ATOM 1341 N N . TYR A 1 163 ? 17.267 -5.275 -5.441 1.00 91.38 163 TYR A N 1
ATOM 1342 C CA . TYR A 1 163 ? 16.534 -5.497 -6.684 1.00 91.38 163 TYR A CA 1
ATOM 1343 C C . TYR A 1 163 ? 16.354 -4.193 -7.465 1.00 91.38 163 TYR A C 1
ATOM 1345 O O . TYR A 1 163 ? 16.638 -4.156 -8.658 1.00 91.38 163 TYR A O 1
ATOM 1353 N N . ALA A 1 164 ? 15.977 -3.112 -6.781 1.00 92.00 164 ALA A N 1
ATOM 1354 C CA . ALA A 1 164 ? 15.813 -1.807 -7.406 1.00 92.00 164 ALA A CA 1
ATOM 1355 C C . ALA A 1 164 ? 17.108 -1.320 -8.082 1.00 92.00 164 ALA A C 1
ATOM 1357 O O . ALA A 1 164 ? 17.071 -0.924 -9.242 1.00 92.00 164 ALA A O 1
ATOM 1358 N N . LYS A 1 165 ? 18.270 -1.458 -7.421 1.00 91.25 165 LYS A N 1
ATOM 1359 C CA . LYS A 1 165 ? 19.587 -1.163 -8.026 1.00 91.25 165 LYS A CA 1
ATOM 1360 C C . LYS A 1 165 ? 19.817 -1.942 -9.322 1.00 91.25 165 LYS A C 1
ATOM 1362 O O . LYS A 1 165 ? 20.205 -1.359 -10.324 1.00 91.25 165 LYS A O 1
ATOM 1367 N N . LYS A 1 166 ? 19.509 -3.243 -9.328 1.00 90.38 166 LYS A N 1
ATOM 1368 C CA . LYS A 1 166 ? 19.679 -4.090 -10.518 1.00 90.38 166 LYS A CA 1
ATOM 1369 C C . LYS A 1 166 ? 18.817 -3.657 -11.695 1.00 90.38 166 LYS A C 1
ATOM 1371 O O . LYS A 1 166 ? 19.282 -3.721 -12.821 1.00 90.38 166 LYS A O 1
ATOM 1376 N N . VAL A 1 167 ? 17.575 -3.251 -11.452 1.00 90.62 167 VAL A N 1
ATOM 1377 C CA . VAL A 1 167 ? 16.652 -2.826 -12.518 1.00 90.62 167 VAL A CA 1
ATOM 1378 C C . VAL A 1 167 ? 17.052 -1.478 -13.131 1.00 90.62 167 VAL A C 1
ATOM 1380 O O . VAL A 1 167 ? 16.708 -1.203 -14.277 1.00 90.62 167 VAL A O 1
ATOM 1383 N N . LEU A 1 168 ? 17.785 -0.654 -12.383 1.00 89.88 168 LEU A N 1
ATOM 1384 C CA . LEU A 1 168 ? 18.286 0.645 -12.838 1.00 89.88 168 LEU A CA 1
ATOM 1385 C C . LEU A 1 168 ? 19.634 0.559 -13.566 1.00 89.88 168 LEU A C 1
ATOM 1387 O O . LEU A 1 168 ? 20.004 1.487 -14.277 1.00 89.88 168 LEU A O 1
ATOM 1391 N N . GLU A 1 169 ? 20.383 -0.528 -13.382 1.00 88.12 169 GLU A N 1
ATOM 1392 C CA . GLU A 1 169 ? 21.645 -0.765 -14.085 1.00 88.12 169 GLU A CA 1
ATOM 1393 C C . GLU A 1 169 ? 21.382 -1.048 -15.575 1.00 88.12 169 GLU A C 1
ATOM 1395 O O . GLU A 1 169 ? 20.709 -2.019 -15.935 1.00 88.12 169 GLU A O 1
ATOM 1400 N N . GLU A 1 170 ? 21.948 -0.219 -16.454 1.00 81.25 170 GLU A N 1
ATOM 1401 C CA . GLU A 1 170 ? 21.854 -0.406 -17.902 1.00 81.25 170 GLU A CA 1
ATOM 1402 C C . GLU A 1 170 ? 22.420 -1.775 -18.320 1.00 81.25 170 GLU A C 1
ATOM 1404 O O . GLU A 1 170 ? 23.459 -2.224 -17.831 1.00 81.25 170 GLU A O 1
ATOM 1409 N N . GLY A 1 171 ? 21.706 -2.478 -19.204 1.00 75.06 171 GLY A N 1
ATOM 1410 C CA . GLY A 1 171 ? 22.093 -3.813 -19.671 1.00 75.06 171 GLY A CA 1
ATOM 1411 C C . GLY A 1 171 ? 21.944 -4.936 -18.633 1.00 75.06 171 GLY A C 1
ATOM 1412 O O . GLY A 1 171 ? 22.276 -6.085 -18.929 1.00 75.06 171 GLY A O 1
ATOM 1413 N N . ASN A 1 172 ? 21.431 -4.659 -17.429 1.00 83.25 172 ASN A N 1
ATOM 1414 C CA . ASN A 1 172 ? 21.196 -5.699 -16.432 1.00 83.25 172 ASN A CA 1
ATOM 1415 C C . ASN A 1 172 ? 20.088 -6.662 -16.881 1.00 83.25 172 ASN A C 1
ATOM 1417 O O . ASN A 1 172 ? 19.020 -6.250 -17.339 1.00 83.25 172 ASN A O 1
ATOM 1421 N N . LEU A 1 173 ? 20.305 -7.962 -16.667 1.00 75.12 173 LEU A N 1
ATOM 1422 C CA . LEU A 1 173 ? 19.347 -9.007 -17.034 1.00 75.12 173 LEU A CA 1
ATOM 1423 C 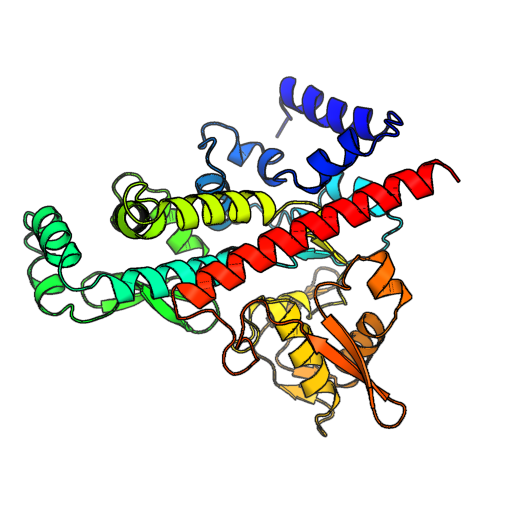C . LEU A 1 173 ? 17.953 -8.772 -16.431 1.00 75.12 173 LEU A C 1
ATOM 1425 O O . LEU A 1 173 ? 16.953 -9.029 -17.093 1.00 75.12 173 LEU A O 1
ATOM 1429 N N . GLN A 1 174 ? 17.871 -8.261 -15.199 1.00 82.00 174 GLN A N 1
ATOM 1430 C CA . GLN A 1 174 ? 16.582 -8.012 -14.548 1.00 82.00 174 GLN A CA 1
ATOM 1431 C C . GLN A 1 174 ? 15.799 -6.892 -15.238 1.00 82.00 174 GLN A C 1
ATOM 1433 O O . GLN A 1 174 ? 14.581 -7.001 -15.358 1.00 82.00 174 GLN A O 1
ATOM 1438 N N . ARG A 1 175 ? 16.486 -5.863 -15.754 1.00 86.44 175 ARG A N 1
ATOM 1439 C CA . ARG A 1 175 ? 15.854 -4.820 -16.570 1.00 86.44 175 ARG A CA 1
ATOM 1440 C C . ARG A 1 175 ? 15.345 -5.390 -17.889 1.00 86.44 175 ARG A C 1
ATOM 1442 O O . ARG A 1 175 ? 14.203 -5.144 -18.245 1.00 86.44 175 ARG A O 1
ATOM 1449 N N . ILE A 1 176 ? 16.149 -6.198 -18.577 1.00 77.75 176 ILE A N 1
ATOM 1450 C CA . ILE A 1 176 ? 15.758 -6.813 -19.859 1.00 77.75 176 ILE A CA 1
ATOM 1451 C C . ILE A 1 176 ? 14.509 -7.692 -19.692 1.00 77.75 176 ILE A C 1
ATOM 1453 O O . ILE A 1 176 ? 13.578 -7.623 -20.490 1.00 77.75 176 ILE A O 1
ATOM 1457 N N . ILE A 1 177 ? 14.475 -8.506 -18.635 1.00 78.19 177 ILE A N 1
ATOM 1458 C CA . ILE A 1 177 ? 13.329 -9.363 -18.312 1.00 78.19 177 ILE A CA 1
ATOM 1459 C C . ILE A 1 177 ? 12.084 -8.514 -18.020 1.00 78.19 177 ILE A C 1
ATOM 1461 O O . ILE A 1 177 ? 11.005 -8.809 -18.527 1.00 78.19 177 ILE A O 1
ATOM 1465 N N . LEU A 1 178 ? 12.234 -7.452 -17.229 1.00 85.44 178 LEU A N 1
ATOM 1466 C CA . LEU A 1 178 ? 11.151 -6.528 -16.909 1.00 85.44 178 LEU A CA 1
ATOM 1467 C C . LEU A 1 178 ? 10.564 -5.863 -18.163 1.00 85.44 178 LEU A C 1
ATOM 1469 O O . LEU A 1 178 ? 9.344 -5.833 -18.318 1.00 85.44 178 LEU A O 1
ATOM 1473 N N . GLU A 1 179 ? 11.421 -5.378 -19.062 1.00 83.75 179 GLU A N 1
ATOM 1474 C CA . GLU A 1 179 ? 10.995 -4.788 -20.336 1.00 83.75 179 GLU A CA 1
ATOM 1475 C C . GLU A 1 179 ? 10.182 -5.781 -21.169 1.00 83.75 179 GLU A C 1
ATOM 1477 O O . GLU A 1 179 ? 9.150 -5.421 -21.720 1.00 83.75 179 GLU A O 1
ATOM 1482 N N . LYS A 1 180 ? 10.583 -7.058 -21.197 1.00 77.50 180 LYS A N 1
ATOM 1483 C CA . LYS A 1 180 ? 9.871 -8.095 -21.956 1.00 77.50 180 LYS A CA 1
ATOM 1484 C C . LYS A 1 180 ? 8.509 -8.464 -21.357 1.00 77.50 180 LYS A C 1
ATOM 1486 O O . LYS A 1 180 ? 7.557 -8.666 -22.098 1.00 77.50 180 LYS A O 1
ATOM 1491 N N . TYR A 1 181 ? 8.407 -8.606 -20.036 1.00 78.25 181 TYR A N 1
ATOM 1492 C CA . TYR A 1 181 ? 7.202 -9.185 -19.418 1.00 78.25 181 TYR A CA 1
ATOM 1493 C C . TYR A 1 181 ? 6.214 -8.165 -18.866 1.00 78.25 181 TYR A C 1
ATOM 1495 O O . TYR A 1 181 ? 5.040 -8.491 -18.721 1.00 78.25 181 TYR A O 1
ATOM 1503 N N . ILE A 1 182 ? 6.672 -6.957 -18.542 1.00 85.50 182 ILE A N 1
ATOM 1504 C CA . ILE A 1 182 ? 5.820 -5.918 -17.956 1.00 85.50 182 ILE A CA 1
ATOM 1505 C C . ILE A 1 182 ? 5.637 -4.753 -18.923 1.00 85.50 182 ILE A C 1
ATOM 1507 O O . ILE A 1 182 ? 4.511 -4.296 -19.093 1.00 85.50 182 ILE A O 1
ATOM 1511 N N . PHE A 1 183 ? 6.712 -4.292 -19.568 1.00 86.56 183 PHE A N 1
ATOM 1512 C CA . PHE A 1 183 ? 6.684 -3.083 -20.402 1.00 86.56 183 PHE A CA 1
ATOM 1513 C C . PHE A 1 183 ? 6.631 -3.341 -21.913 1.00 86.56 183 PHE A C 1
ATOM 1515 O O . PHE A 1 183 ? 6.671 -2.395 -22.701 1.00 86.56 183 PHE A O 1
ATOM 1522 N N . ASP A 1 184 ? 6.467 -4.595 -22.340 1.00 81.75 184 ASP A N 1
ATOM 1523 C CA . ASP A 1 184 ? 6.298 -4.917 -23.754 1.00 81.75 184 ASP A CA 1
ATOM 1524 C C . ASP A 1 184 ? 4.960 -4.368 -24.260 1.00 81.75 184 ASP A C 1
ATOM 1526 O O . ASP A 1 184 ? 3.890 -4.950 -24.070 1.00 81.75 184 ASP A O 1
ATOM 1530 N N . SER A 1 185 ? 5.047 -3.227 -24.943 1.00 68.75 185 SER A N 1
ATOM 1531 C CA . SER A 1 185 ? 3.913 -2.503 -25.518 1.00 68.75 185 SER A CA 1
ATOM 1532 C C . SER A 1 185 ? 3.106 -3.293 -26.555 1.00 68.75 185 SER A C 1
ATOM 1534 O O . SER A 1 185 ? 1.992 -2.881 -26.879 1.00 68.75 185 SER A O 1
ATOM 1536 N N . SER A 1 186 ? 3.628 -4.410 -27.072 1.00 73.75 186 SER A N 1
ATOM 1537 C CA . SER A 1 186 ? 2.904 -5.253 -28.027 1.00 73.75 186 SER A CA 1
ATOM 1538 C C . SER A 1 186 ? 1.949 -6.243 -27.352 1.00 73.75 186 SER A C 1
ATOM 1540 O O . SER A 1 186 ? 0.883 -6.516 -27.900 1.00 73.75 186 SER A O 1
ATOM 1542 N N . ASN A 1 187 ? 2.281 -6.711 -26.143 1.00 71.50 187 ASN A N 1
ATOM 1543 C CA . ASN A 1 187 ? 1.551 -7.784 -25.456 1.00 71.50 187 ASN A CA 1
ATOM 1544 C C . ASN A 1 187 ? 0.938 -7.357 -24.114 1.00 71.50 187 ASN A C 1
ATOM 1546 O O . ASN A 1 187 ? -0.096 -7.886 -23.719 1.00 71.50 187 ASN A O 1
ATOM 1550 N N . ASN A 1 188 ? 1.542 -6.387 -23.420 1.00 81.56 188 ASN A N 1
ATOM 1551 C CA . ASN A 1 188 ? 1.201 -6.019 -22.041 1.00 81.56 188 ASN A CA 1
ATOM 1552 C C . ASN A 1 188 ? 0.989 -4.506 -21.867 1.00 81.56 188 ASN A C 1
ATOM 1554 O O . ASN A 1 188 ? 1.206 -3.965 -20.785 1.00 81.56 188 ASN A O 1
ATOM 1558 N N . LYS A 1 189 ? 0.559 -3.801 -22.923 1.00 85.81 189 LYS A N 1
ATOM 1559 C CA . LYS A 1 189 ? 0.382 -2.337 -22.901 1.00 85.81 189 LYS A CA 1
ATOM 1560 C C . LYS A 1 189 ? -0.484 -1.850 -21.733 1.00 85.81 189 LYS A C 1
ATOM 1562 O O . LYS A 1 189 ? -0.094 -0.912 -21.046 1.00 85.81 189 LYS A O 1
ATOM 1567 N N . ASP A 1 190 ? -1.618 -2.503 -21.493 1.00 89.12 190 ASP A N 1
ATOM 1568 C CA . ASP A 1 190 ? -2.539 -2.136 -20.411 1.00 89.12 190 ASP A CA 1
ATOM 1569 C C . ASP A 1 190 ? -1.898 -2.312 -19.019 1.00 89.12 190 ASP A C 1
ATOM 1571 O O . ASP A 1 190 ? -1.949 -1.402 -18.191 1.00 89.12 190 ASP A O 1
ATOM 1575 N N . LEU A 1 191 ? -1.196 -3.427 -18.779 1.00 90.25 191 LEU A N 1
ATOM 1576 C CA . LEU A 1 191 ? -0.443 -3.632 -17.537 1.00 90.25 191 LEU A CA 1
ATOM 1577 C C . LEU A 1 191 ? 0.663 -2.583 -17.371 1.00 90.25 191 LEU A C 1
ATOM 1579 O O . LEU A 1 191 ? 0.807 -2.008 -16.294 1.00 90.25 191 LEU A O 1
ATOM 1583 N N . SER A 1 192 ? 1.439 -2.336 -18.426 1.00 92.31 192 SER A N 1
ATOM 1584 C CA . SER A 1 192 ? 2.509 -1.337 -18.453 1.00 92.31 192 SER A CA 1
ATOM 1585 C C . SER A 1 192 ? 1.989 0.038 -18.032 1.00 92.31 192 SER A C 1
ATOM 1587 O O . SER A 1 192 ? 2.535 0.660 -17.120 1.00 92.31 192 SER A O 1
ATOM 1589 N N . GLU A 1 193 ? 0.897 0.497 -18.647 1.00 94.06 193 GLU A N 1
ATOM 1590 C CA . GLU A 1 193 ? 0.260 1.779 -18.328 1.00 94.06 193 GLU A CA 1
ATOM 1591 C C . GLU A 1 193 ? -0.216 1.824 -16.869 1.00 94.06 193 GLU A C 1
ATOM 1593 O O . GLU A 1 193 ? 0.065 2.793 -16.160 1.00 94.06 193 GLU A O 1
ATOM 1598 N N . LYS A 1 194 ? -0.836 0.746 -16.376 1.00 95.62 194 LYS A N 1
ATOM 1599 C CA . LYS A 1 194 ? -1.265 0.625 -14.975 1.00 95.62 194 LYS A CA 1
ATOM 1600 C C . LYS A 1 194 ? -0.096 0.630 -13.988 1.00 95.62 194 LYS A C 1
ATOM 1602 O O . LYS A 1 194 ? -0.189 1.261 -12.938 1.00 95.62 194 LYS A O 1
ATOM 1607 N N . ILE A 1 195 ? 1.022 -0.023 -14.300 1.00 95.62 195 ILE A N 1
ATOM 1608 C CA . ILE A 1 195 ? 2.229 -0.010 -13.459 1.00 95.62 195 ILE A CA 1
ATOM 1609 C C . ILE A 1 195 ? 2.849 1.392 -13.418 1.00 95.62 195 ILE A C 1
ATOM 1611 O O . ILE A 1 195 ? 3.247 1.870 -12.349 1.00 95.62 195 ILE A O 1
ATOM 1615 N N . LEU A 1 196 ? 2.908 2.080 -14.560 1.00 95.12 196 LEU A N 1
ATOM 1616 C CA . LEU A 1 196 ? 3.398 3.456 -14.635 1.00 95.12 196 LEU A CA 1
ATOM 1617 C C . LEU A 1 196 ? 2.503 4.418 -13.850 1.00 95.12 196 LEU A C 1
ATOM 1619 O O . LEU A 1 196 ? 3.011 5.262 -13.109 1.00 95.12 196 LEU A O 1
ATOM 1623 N N . GLU A 1 197 ? 1.187 4.263 -13.945 1.00 96.38 197 GLU A N 1
ATOM 1624 C CA . GLU A 1 197 ? 0.244 5.055 -13.165 1.00 96.38 197 GLU A CA 1
ATOM 1625 C C . GLU A 1 197 ? 0.329 4.745 -11.664 1.00 96.38 197 GLU A C 1
ATOM 1627 O O . GLU A 1 197 ? 0.431 5.649 -10.838 1.00 96.38 197 GLU A O 1
ATOM 1632 N N . PHE A 1 198 ? 0.369 3.474 -11.270 1.00 97.06 198 PHE A N 1
ATOM 1633 C CA . PHE A 1 198 ? 0.480 3.136 -9.856 1.00 97.06 198 PHE A CA 1
ATOM 1634 C C . PHE A 1 198 ? 1.811 3.614 -9.247 1.00 97.06 198 PHE A C 1
ATOM 1636 O O . PHE A 1 198 ? 1.836 4.149 -8.136 1.00 97.06 198 PHE A O 1
ATOM 1643 N N . SER A 1 199 ? 2.925 3.506 -9.978 1.00 95.25 199 SER A N 1
ATOM 1644 C CA . SER A 1 199 ? 4.223 4.010 -9.503 1.00 95.25 199 SER A CA 1
ATOM 1645 C C . SER A 1 199 ? 4.251 5.532 -9.297 1.00 95.25 199 SER A C 1
ATOM 1647 O O . SER A 1 199 ? 4.947 6.008 -8.388 1.00 95.25 199 SER A O 1
ATOM 1649 N N . SER A 1 200 ? 3.483 6.305 -10.078 1.00 94.12 200 SER A N 1
ATOM 1650 C CA . SER A 1 200 ? 3.353 7.753 -9.869 1.00 94.12 200 SER A CA 1
ATOM 1651 C C . SER A 1 200 ? 2.483 8.069 -8.646 1.00 94.12 200 SER A C 1
ATOM 1653 O O . SER A 1 200 ? 2.839 8.942 -7.856 1.00 94.12 200 SER A O 1
ATOM 1655 N N . LEU A 1 201 ? 1.419 7.293 -8.419 1.00 96.62 201 LEU A N 1
ATOM 1656 C CA . LEU A 1 201 ? 0.491 7.471 -7.298 1.00 96.62 201 LEU A CA 1
ATOM 1657 C C . LEU A 1 201 ? 1.013 6.956 -5.946 1.00 96.62 201 LEU A C 1
ATOM 1659 O O . LEU A 1 201 ? 0.565 7.432 -4.908 1.00 96.62 201 LEU A O 1
ATOM 1663 N N . CYS A 1 202 ? 1.972 6.025 -5.915 1.00 94.19 202 CYS A N 1
ATOM 1664 C CA . CYS A 1 202 ? 2.441 5.404 -4.666 1.00 94.19 202 CYS A CA 1
ATOM 1665 C C . CYS A 1 202 ? 2.871 6.413 -3.586 1.00 94.19 202 CYS A C 1
ATOM 1667 O O . CYS A 1 202 ? 2.680 6.160 -2.400 1.00 94.19 202 CYS A O 1
ATOM 1669 N N . HIS A 1 203 ? 3.449 7.551 -3.972 1.00 92.88 203 HIS A N 1
ATOM 1670 C CA . HIS A 1 203 ? 3.859 8.597 -3.032 1.00 92.88 203 HIS A CA 1
ATOM 1671 C C . HIS A 1 203 ? 3.144 9.920 -3.313 1.00 92.88 203 HIS A C 1
ATOM 1673 O O . HIS A 1 203 ? 3.760 10.977 -3.240 1.00 92.88 203 HIS A O 1
ATOM 1679 N N . CYS A 1 204 ? 1.867 9.884 -3.690 1.00 94.38 204 CYS A N 1
ATOM 1680 C CA . CYS A 1 204 ? 1.043 11.088 -3.718 1.00 94.38 204 CYS A CA 1
ATOM 1681 C C . CYS A 1 204 ? 0.391 11.343 -2.349 1.00 94.38 204 CYS A C 1
ATOM 1683 O O . CYS A 1 204 ? 0.266 10.435 -1.526 1.00 94.38 204 CYS A O 1
ATOM 1685 N N . LEU A 1 205 ? -0.070 12.574 -2.107 1.00 94.06 205 LEU A N 1
ATOM 1686 C CA . LEU A 1 205 ? -0.753 12.950 -0.855 1.00 94.06 205 LEU A CA 1
ATOM 1687 C C . LEU A 1 205 ? -1.983 12.092 -0.588 1.00 94.06 205 LEU A C 1
ATOM 1689 O O . LEU A 1 205 ? -2.255 11.723 0.553 1.00 94.06 205 LEU A O 1
ATOM 1693 N N . ALA A 1 206 ? -2.713 11.754 -1.650 1.00 96.38 206 ALA A N 1
ATOM 1694 C CA . ALA A 1 206 ? -3.891 10.908 -1.567 1.00 96.38 206 ALA A CA 1
ATOM 1695 C C . ALA A 1 206 ? -3.583 9.440 -1.236 1.00 96.38 206 ALA A C 1
ATOM 1697 O O . ALA A 1 206 ? -4.517 8.682 -0.983 1.00 96.38 206 ALA A O 1
ATOM 1698 N N . ASN A 1 207 ? -2.312 9.037 -1.170 1.00 97.19 207 ASN A N 1
ATOM 1699 C CA . ASN A 1 207 ? -1.895 7.713 -0.712 1.00 97.19 207 ASN A CA 1
ATOM 1700 C C . ASN A 1 207 ? -1.200 7.742 0.662 1.00 97.19 207 ASN A C 1
ATOM 1702 O O . ASN A 1 207 ? -0.721 6.707 1.118 1.00 97.19 207 ASN A O 1
ATOM 1706 N N . PHE A 1 208 ? -1.160 8.896 1.337 1.00 95.69 208 PHE A N 1
ATOM 1707 C CA . PHE A 1 208 ? -0.689 9.008 2.719 1.00 95.69 208 PHE A CA 1
ATOM 1708 C C . PHE A 1 208 ? -1.860 9.071 3.700 1.00 95.69 208 PHE A C 1
ATOM 1710 O O . PHE A 1 208 ? -2.877 9.718 3.425 1.00 95.69 208 PHE A O 1
ATOM 1717 N N . MET A 1 209 ? -1.725 8.438 4.861 1.00 94.50 209 MET A N 1
ATOM 1718 C CA . MET A 1 209 ? -2.709 8.522 5.944 1.00 94.50 209 MET A CA 1
ATOM 1719 C C . MET A 1 209 ? -2.038 8.718 7.300 1.00 94.50 209 MET A C 1
ATOM 1721 O O . MET A 1 209 ? -0.938 8.205 7.500 1.00 94.50 209 MET A O 1
ATOM 1725 N N . PRO A 1 210 ? -2.704 9.394 8.250 1.00 94.56 210 PRO A N 1
ATOM 1726 C CA . PRO A 1 210 ? -2.448 9.183 9.666 1.00 94.56 210 PRO A CA 1
ATOM 1727 C C . PRO A 1 210 ? -2.557 7.702 10.021 1.00 94.56 210 PRO A C 1
ATOM 1729 O O . PRO A 1 210 ? -3.432 7.004 9.505 1.00 94.56 210 PRO A O 1
ATOM 1732 N N . CYS A 1 211 ? -1.699 7.235 10.917 1.00 92.25 211 CYS A N 1
ATOM 1733 C CA . CYS A 1 211 ? -1.730 5.862 11.399 1.00 92.25 211 CYS A CA 1
ATOM 1734 C C . CYS A 1 211 ? -1.590 5.811 12.927 1.00 92.25 211 CYS A C 1
ATOM 1736 O O . CYS A 1 211 ? -1.099 6.767 13.536 1.00 92.25 211 CYS A O 1
ATOM 1738 N N . PRO A 1 212 ? -1.991 4.697 13.563 1.00 93.00 212 PRO A N 1
ATOM 1739 C CA . PRO A 1 212 ? -1.735 4.489 14.978 1.00 93.00 212 PRO A CA 1
ATOM 1740 C C . PRO A 1 212 ? -0.241 4.496 15.326 1.00 93.00 212 PRO A C 1
ATOM 1742 O O . PRO A 1 212 ? 0.633 4.358 14.466 1.00 93.00 212 PRO A O 1
ATOM 1745 N N . GLU A 1 213 ? 0.044 4.622 16.620 1.00 91.00 213 GLU A N 1
ATOM 1746 C CA . GLU A 1 213 ? 1.407 4.604 17.149 1.00 91.00 213 GLU A CA 1
ATOM 1747 C C . GLU A 1 213 ? 2.176 3.297 16.835 1.00 91.00 213 GLU A C 1
ATOM 1749 O O . GLU A 1 213 ? 1.574 2.238 16.605 1.00 91.00 213 GLU A O 1
ATOM 1754 N N . PRO A 1 214 ? 3.523 3.327 16.866 1.00 91.25 214 PRO A N 1
ATOM 1755 C CA . PRO A 1 214 ? 4.344 2.139 16.661 1.00 91.25 214 PRO A CA 1
ATOM 1756 C C . PRO A 1 214 ? 3.970 0.965 17.593 1.00 91.25 214 PRO A C 1
ATOM 1758 O O . PRO A 1 214 ? 3.715 1.164 18.787 1.00 91.25 214 PRO A O 1
ATOM 1761 N N . PRO A 1 215 ? 4.012 -0.291 17.104 1.00 94.31 215 PRO A N 1
ATOM 1762 C CA . PRO A 1 215 ? 4.684 -0.722 15.874 1.00 94.31 215 PRO A CA 1
ATOM 1763 C C . PRO A 1 215 ? 3.772 -0.882 14.634 1.00 94.31 215 PRO A C 1
ATOM 1765 O O . PRO A 1 215 ? 4.082 -1.714 13.782 1.00 94.31 215 PRO A O 1
ATOM 1768 N N . PHE A 1 216 ? 2.649 -0.155 14.517 1.00 95.06 216 PHE A N 1
ATOM 1769 C CA . PHE A 1 216 ? 1.659 -0.375 13.442 1.00 95.06 216 PHE A CA 1
ATOM 1770 C C . PHE A 1 216 ? 2.282 -0.422 12.028 1.00 95.06 216 PHE A C 1
ATOM 1772 O O . PHE A 1 216 ? 2.143 -1.436 11.339 1.00 95.06 216 PHE A O 1
ATOM 1779 N N . ASN A 1 217 ? 3.032 0.613 11.622 1.00 91.75 217 ASN A N 1
ATOM 1780 C CA . ASN A 1 217 ? 3.651 0.684 10.285 1.00 91.75 217 ASN A CA 1
ATOM 1781 C C . ASN A 1 217 ? 4.645 -0.461 10.044 1.00 91.75 217 ASN A C 1
ATOM 1783 O O . ASN A 1 217 ? 4.665 -1.076 8.977 1.00 91.75 217 ASN A O 1
ATOM 1787 N N . GLN A 1 218 ? 5.465 -0.779 11.051 1.00 91.50 218 GLN A N 1
ATOM 1788 C CA . GLN A 1 218 ? 6.454 -1.851 10.953 1.00 91.50 218 GLN A CA 1
ATOM 1789 C C . GLN A 1 218 ? 5.774 -3.209 10.759 1.00 91.50 218 GLN A C 1
ATOM 1791 O O . GLN A 1 218 ? 6.211 -3.996 9.919 1.00 91.50 218 GLN A O 1
ATOM 1796 N N . LEU A 1 219 ? 4.689 -3.462 11.499 1.00 94.06 219 LEU A N 1
ATOM 1797 C CA . LEU A 1 219 ? 3.913 -4.695 11.396 1.00 94.06 219 LEU A CA 1
ATOM 1798 C C . LEU A 1 219 ? 3.221 -4.827 10.043 1.00 94.06 219 LEU A C 1
ATOM 1800 O O . LEU A 1 219 ? 3.362 -5.870 9.400 1.00 94.06 219 LEU A O 1
ATOM 1804 N N . LYS A 1 220 ? 2.556 -3.767 9.570 1.00 93.50 220 LYS A N 1
ATOM 1805 C CA . LYS A 1 220 ? 1.941 -3.737 8.236 1.00 93.50 220 LYS A CA 1
ATOM 1806 C C . LYS A 1 220 ? 2.948 -4.156 7.156 1.00 93.50 220 LYS A C 1
ATOM 1808 O O . LYS A 1 220 ? 2.633 -5.009 6.326 1.00 93.50 220 LYS A O 1
ATOM 1813 N N . GLY A 1 221 ? 4.181 -3.648 7.224 1.00 89.12 221 GLY A N 1
ATOM 1814 C CA . GLY A 1 221 ? 5.239 -3.960 6.260 1.00 89.12 221 GLY A CA 1
ATOM 1815 C C . GLY A 1 221 ? 5.938 -5.321 6.429 1.00 89.12 221 GLY A C 1
ATOM 1816 O O . GLY A 1 221 ? 6.540 -5.809 5.467 1.00 89.12 221 GLY A O 1
ATOM 1817 N N . CYS A 1 222 ? 5.908 -5.948 7.615 1.00 88.69 222 CYS A N 1
ATOM 1818 C CA . CYS A 1 222 ? 6.688 -7.166 7.896 1.00 88.69 222 CYS A CA 1
ATOM 1819 C C . CYS A 1 222 ? 5.871 -8.462 7.994 1.00 88.69 222 CYS A C 1
ATOM 1821 O O . CYS A 1 222 ? 6.448 -9.549 7.891 1.00 88.69 222 CYS A O 1
ATOM 1823 N N . LEU A 1 223 ? 4.561 -8.372 8.225 1.00 91.62 223 LEU A N 1
ATOM 1824 C CA . LEU A 1 223 ? 3.685 -9.532 8.378 1.00 91.62 223 LEU A CA 1
ATOM 1825 C C . LEU A 1 223 ? 3.463 -10.251 7.039 1.00 91.62 223 LEU A C 1
ATOM 1827 O O . LEU A 1 223 ? 3.188 -9.637 6.008 1.00 91.62 223 LEU A O 1
ATOM 1831 N N . ASN A 1 224 ? 3.582 -11.580 7.054 1.00 89.31 224 ASN A N 1
ATOM 1832 C CA . ASN A 1 224 ? 3.494 -12.417 5.851 1.00 89.31 224 ASN A CA 1
ATOM 1833 C C . ASN A 1 224 ? 2.079 -12.544 5.281 1.00 89.31 224 AS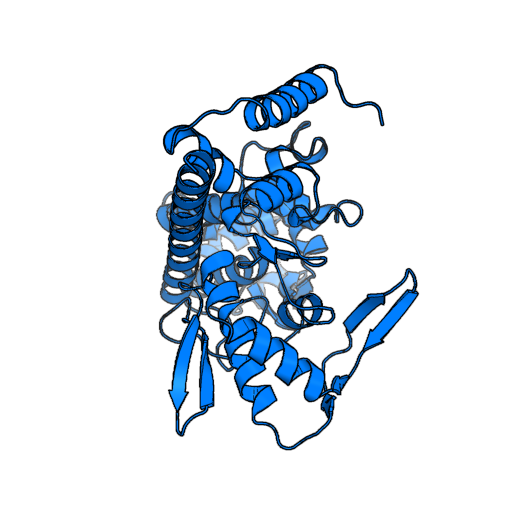N A C 1
ATOM 1835 O O . ASN A 1 224 ? 1.933 -12.819 4.096 1.00 89.31 224 ASN A O 1
ATOM 1839 N N . ASP A 1 225 ? 1.071 -12.384 6.119 1.00 93.25 225 ASP A N 1
ATOM 1840 C CA . ASP A 1 225 ? -0.351 -12.443 5.794 1.00 93.25 225 ASP A CA 1
ATOM 1841 C C . ASP A 1 225 ? -0.952 -11.057 5.505 1.00 93.25 225 ASP A C 1
ATOM 1843 O O . ASP A 1 225 ? -2.070 -10.967 5.012 1.00 93.25 225 ASP A O 1
ATOM 1847 N N . VAL A 1 226 ? -0.192 -9.980 5.743 1.00 94.56 226 VAL A N 1
ATOM 1848 C CA . VAL A 1 226 ? -0.587 -8.594 5.428 1.00 94.56 226 VAL A CA 1
ATOM 1849 C C . VAL A 1 226 ? 0.168 -8.051 4.214 1.00 94.56 226 VAL A C 1
ATOM 1851 O O . VAL A 1 226 ? -0.435 -7.445 3.333 1.00 94.56 226 VAL A O 1
ATOM 1854 N N . LYS A 1 227 ? 1.488 -8.285 4.135 1.00 89.94 227 LYS A N 1
ATOM 1855 C CA . LYS A 1 227 ? 2.370 -7.891 3.017 1.00 89.94 227 LYS A CA 1
ATOM 1856 C C . LYS A 1 227 ? 2.233 -6.418 2.596 1.00 89.94 227 LYS A C 1
ATOM 1858 O O . LYS A 1 227 ? 2.353 -6.104 1.414 1.00 89.94 227 LYS A O 1
ATOM 1863 N N . ASP A 1 228 ? 2.057 -5.514 3.558 1.00 91.94 228 ASP A N 1
ATOM 1864 C CA . ASP A 1 228 ? 1.928 -4.064 3.345 1.00 91.94 228 ASP A CA 1
ATOM 1865 C C . ASP A 1 228 ? 0.572 -3.598 2.764 1.00 91.94 228 ASP A C 1
ATOM 1867 O O . ASP A 1 228 ? 0.422 -2.423 2.432 1.00 91.94 228 ASP A O 1
ATOM 1871 N N . TYR A 1 229 ? -0.437 -4.478 2.667 1.00 96.00 229 TYR A N 1
ATOM 1872 C CA . TYR A 1 229 ? -1.793 -4.098 2.253 1.00 96.00 229 TYR A CA 1
ATOM 1873 C C . TYR A 1 229 ? -2.626 -3.612 3.437 1.00 96.00 229 TYR A C 1
ATOM 1875 O O . TYR A 1 229 ? -2.929 -4.371 4.359 1.00 96.00 229 TYR A O 1
ATOM 1883 N N . PHE A 1 230 ? -3.064 -2.355 3.380 1.00 97.62 230 PHE A N 1
ATOM 1884 C CA . PHE A 1 230 ? -3.868 -1.758 4.443 1.00 97.62 230 PHE A CA 1
ATOM 1885 C C . PHE A 1 230 ? -5.180 -2.514 4.750 1.00 97.62 230 PHE A C 1
ATOM 1887 O O . PHE A 1 230 ? -5.404 -2.786 5.929 1.00 97.62 230 PHE A O 1
ATOM 1894 N N . PRO A 1 231 ? -5.996 -2.959 3.767 1.00 98.12 231 PRO A N 1
ATOM 1895 C CA . PRO A 1 231 ? -7.192 -3.755 4.066 1.00 98.12 231 PRO A CA 1
ATOM 1896 C C . PRO A 1 231 ? -6.898 -5.031 4.865 1.00 98.12 231 PRO A C 1
ATOM 1898 O O . PRO A 1 231 ? -7.621 -5.357 5.800 1.00 98.12 231 PRO A O 1
ATOM 1901 N N . LEU A 1 232 ? -5.784 -5.708 4.571 1.00 98.38 232 LEU A N 1
ATOM 1902 C CA . LEU A 1 232 ? -5.373 -6.900 5.315 1.00 98.38 232 LEU A CA 1
ATOM 1903 C C . LEU A 1 232 ? -4.856 -6.568 6.713 1.00 98.38 232 LEU A C 1
ATOM 1905 O O . LEU A 1 232 ? -5.029 -7.364 7.630 1.00 98.38 232 LEU A O 1
ATOM 1909 N N . MET A 1 233 ? -4.254 -5.393 6.908 1.00 98.06 233 MET A N 1
ATOM 1910 C CA . MET A 1 233 ? -3.894 -4.929 8.248 1.00 98.06 233 MET A CA 1
ATOM 1911 C C . MET A 1 233 ? -5.146 -4.687 9.104 1.00 98.06 233 MET A C 1
ATOM 1913 O O . MET A 1 233 ? -5.138 -4.999 10.293 1.00 98.06 233 MET A O 1
ATOM 1917 N N . ILE A 1 234 ? -6.234 -4.191 8.503 1.00 98.44 234 ILE A N 1
ATOM 1918 C CA . ILE A 1 234 ? -7.532 -4.051 9.177 1.00 98.44 234 ILE A CA 1
ATOM 1919 C C . ILE A 1 234 ? -8.087 -5.420 9.587 1.00 98.44 234 ILE A C 1
ATOM 1921 O O . ILE A 1 234 ? -8.428 -5.607 10.757 1.00 98.44 234 ILE A O 1
ATOM 1925 N N . ASP A 1 235 ? -8.097 -6.392 8.671 1.00 98.50 235 ASP A N 1
ATOM 1926 C CA . ASP A 1 235 ? -8.511 -7.768 8.982 1.00 98.50 235 ASP A CA 1
ATOM 1927 C C . ASP A 1 235 ? -7.649 -8.377 10.096 1.00 98.50 235 ASP A C 1
ATOM 1929 O O . ASP A 1 235 ? -8.160 -9.029 11.008 1.00 98.50 235 ASP A O 1
ATOM 1933 N N . LYS A 1 236 ? -6.336 -8.117 10.071 1.00 98.06 236 LYS A N 1
ATOM 1934 C CA . LYS A 1 236 ? -5.402 -8.621 11.080 1.00 98.06 236 LYS A CA 1
ATOM 1935 C C . LYS A 1 236 ? -5.659 -8.034 12.464 1.00 98.06 236 LYS A C 1
ATOM 1937 O O . LYS A 1 236 ? -5.607 -8.758 13.453 1.00 98.06 236 LYS A O 1
ATOM 1942 N N . ILE A 1 237 ? -5.961 -6.737 12.545 1.00 97.94 237 ILE A N 1
ATOM 1943 C CA . ILE A 1 237 ? -6.347 -6.075 13.799 1.00 97.94 237 ILE A CA 1
ATOM 1944 C C . ILE A 1 237 ? -7.642 -6.673 14.345 1.00 97.94 237 ILE A C 1
ATOM 1946 O O . ILE A 1 237 ? -7.736 -6.919 15.549 1.00 97.94 237 ILE A O 1
ATOM 1950 N N . GLN A 1 238 ? -8.627 -6.931 13.480 1.00 97.75 238 GLN A N 1
ATOM 1951 C CA . GLN A 1 238 ? -9.867 -7.582 13.890 1.00 97.75 238 GLN A CA 1
ATOM 1952 C C . GLN A 1 238 ? -9.589 -8.982 14.459 1.00 97.75 238 GLN A C 1
ATOM 1954 O O . GLN A 1 238 ? -9.990 -9.239 15.595 1.00 97.75 238 GLN A O 1
ATOM 1959 N N . GLU A 1 239 ? -8.850 -9.828 13.734 1.00 97.12 239 GLU A N 1
ATOM 1960 C CA . GLU A 1 239 ? -8.448 -11.176 14.172 1.00 97.12 239 GLU A CA 1
ATOM 1961 C C . GLU A 1 239 ? -7.741 -11.132 15.536 1.00 97.12 239 GLU A C 1
ATOM 1963 O O . GLU A 1 239 ? -8.155 -11.784 16.495 1.00 97.12 239 GLU A O 1
ATOM 1968 N N . TRP A 1 240 ? -6.724 -10.282 15.673 1.00 97.00 240 TRP A N 1
ATOM 1969 C CA . TRP A 1 240 ? -5.981 -10.126 16.921 1.00 97.00 240 TRP A CA 1
ATOM 1970 C C . TRP A 1 240 ? -6.816 -9.577 18.081 1.00 97.00 240 TRP A C 1
ATOM 1972 O O . TRP A 1 240 ? -6.536 -9.882 19.240 1.00 97.00 240 TRP A O 1
ATOM 1982 N N . SER A 1 241 ? -7.850 -8.778 17.811 1.00 95.00 241 SER A N 1
ATOM 1983 C CA . SER A 1 241 ? -8.742 -8.277 18.863 1.00 95.00 241 SER A CA 1
ATOM 1984 C C . SER A 1 241 ? -9.595 -9.391 19.492 1.00 95.00 241 SER A C 1
ATOM 1986 O O . SER A 1 241 ? -9.995 -9.294 20.660 1.00 95.00 241 SER A O 1
ATOM 1988 N N . GLU A 1 242 ? -9.837 -10.467 18.743 1.00 93.19 242 GLU A N 1
ATOM 1989 C CA . GLU A 1 242 ? -10.656 -11.612 19.150 1.00 93.19 242 GLU A CA 1
ATOM 1990 C C . GLU A 1 242 ? -9.857 -12.689 19.894 1.00 93.19 242 GLU A C 1
ATOM 1992 O O . GLU A 1 242 ? -10.433 -13.439 20.684 1.00 93.19 242 GLU A O 1
ATOM 1997 N N . GLU A 1 243 ? -8.533 -12.711 19.725 1.00 91.62 243 GLU A N 1
ATOM 1998 C CA . GLU A 1 243 ? -7.618 -13.637 20.400 1.00 91.62 243 GLU A CA 1
ATOM 1999 C C . GLU A 1 243 ? -7.766 -13.610 21.925 1.00 91.62 243 GLU A C 1
ATOM 2001 O O . GLU A 1 243 ? -7.853 -12.550 22.545 1.00 91.62 243 GLU A O 1
ATOM 2006 N N .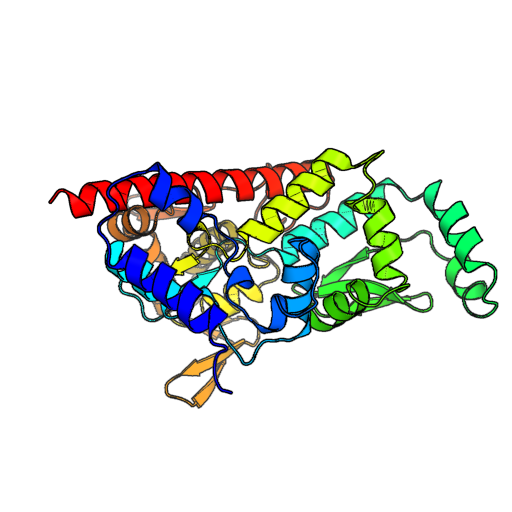 SER A 1 244 ? -7.735 -14.766 22.589 1.00 88.19 244 SER A N 1
ATOM 2007 C CA . SER A 1 244 ? -7.846 -14.813 24.056 1.00 88.19 244 SER A CA 1
ATOM 2008 C C . SER A 1 244 ? -6.567 -14.370 24.777 1.00 88.19 244 SER A C 1
ATOM 2010 O O . SER A 1 244 ? -6.603 -14.085 25.974 1.00 88.19 244 SER A O 1
ATOM 2012 N N . MET A 1 245 ? -5.428 -14.341 24.079 1.00 90.25 245 MET A N 1
ATOM 2013 C CA . MET A 1 245 ? -4.129 -14.020 24.671 1.00 90.25 245 MET A CA 1
ATOM 2014 C C . MET A 1 245 ? -3.995 -12.525 24.984 1.00 90.25 245 MET A C 1
ATOM 2016 O O . MET A 1 245 ? -4.379 -11.671 24.194 1.00 90.25 245 MET A O 1
ATOM 2020 N N . ILE A 1 246 ? -3.392 -12.202 26.132 1.00 91.94 246 ILE A N 1
ATOM 2021 C CA . ILE A 1 246 ? -3.113 -10.809 26.533 1.00 91.94 246 ILE A CA 1
ATOM 2022 C C . ILE A 1 246 ? -1.928 -10.232 25.746 1.00 91.94 246 ILE A C 1
ATOM 2024 O O . ILE A 1 246 ? -1.872 -9.027 25.521 1.00 91.94 246 ILE A O 1
ATOM 2028 N N . LYS A 1 247 ? -0.999 -11.089 25.315 1.00 94.06 247 LYS A N 1
ATOM 2029 C CA . LYS A 1 247 ? 0.165 -10.728 24.505 1.00 94.06 247 LYS A CA 1
ATOM 2030 C C . LYS A 1 247 ? 0.199 -11.578 23.251 1.00 94.06 247 LYS A C 1
ATOM 2032 O O . LYS A 1 247 ? 0.106 -12.802 23.337 1.00 94.06 247 LYS A O 1
ATOM 2037 N N . ILE A 1 248 ? 0.359 -10.932 22.107 1.00 93.56 248 ILE A N 1
ATOM 2038 C CA . ILE A 1 248 ? 0.443 -11.588 20.806 1.00 93.56 248 ILE A CA 1
ATOM 2039 C C . ILE A 1 248 ? 1.892 -11.559 20.343 1.00 93.56 248 ILE A C 1
ATOM 2041 O O . ILE A 1 248 ? 2.527 -10.505 20.321 1.00 93.56 248 ILE A O 1
ATOM 2045 N N . LYS A 1 249 ? 2.423 -12.729 19.977 1.00 94.25 249 LYS A N 1
ATOM 2046 C CA . LYS A 1 249 ? 3.764 -12.841 19.396 1.00 94.25 249 LYS A CA 1
ATOM 2047 C C . LYS A 1 249 ? 3.762 -12.256 17.990 1.00 94.25 249 LYS A C 1
ATOM 2049 O O . LYS A 1 249 ? 2.899 -12.589 17.180 1.00 94.25 249 LYS A O 1
ATOM 2054 N N . ILE A 1 250 ? 4.763 -11.442 17.696 1.00 93.69 250 ILE A N 1
ATOM 2055 C CA . ILE A 1 250 ? 4.957 -10.802 16.395 1.00 93.69 250 ILE A CA 1
ATOM 2056 C C . ILE A 1 250 ? 6.378 -11.069 15.886 1.00 93.69 250 ILE A C 1
ATOM 2058 O O . ILE A 1 250 ? 7.261 -11.424 16.674 1.00 93.69 250 ILE A O 1
ATOM 2062 N N . PRO A 1 251 ? 6.633 -10.921 14.573 1.00 91.00 251 PRO A N 1
ATOM 2063 C CA . PRO A 1 251 ? 7.996 -10.875 14.066 1.00 91.00 251 PRO A CA 1
ATOM 2064 C C . PRO A 1 251 ? 8.802 -9.782 14.772 1.00 91.00 251 PRO A C 1
ATOM 2066 O O . PRO A 1 251 ? 8.245 -8.774 15.202 1.00 91.00 251 PRO A O 1
ATOM 2069 N N . GLU A 1 252 ? 10.116 -9.971 14.848 1.00 92.94 252 GLU A N 1
ATOM 2070 C CA . GLU A 1 252 ? 11.013 -8.943 15.364 1.00 92.94 252 GLU A CA 1
ATOM 2071 C C . GLU A 1 252 ? 10.894 -7.660 14.528 1.00 92.94 252 GLU A C 1
ATOM 2073 O O . GLU A 1 252 ? 11.134 -7.676 13.315 1.00 92.94 252 GLU A O 1
ATOM 2078 N N . VAL A 1 253 ? 10.508 -6.564 15.183 1.00 91.69 253 VAL A N 1
ATOM 2079 C CA . VAL A 1 253 ? 10.395 -5.232 14.583 1.00 91.69 253 VAL A CA 1
ATOM 2080 C C . VAL A 1 253 ? 11.186 -4.211 15.388 1.00 91.69 253 VAL A C 1
ATOM 2082 O O . VAL A 1 253 ? 11.168 -4.206 16.619 1.00 91.69 253 VAL A O 1
ATOM 2085 N N . GLU A 1 254 ? 11.873 -3.324 14.675 1.00 89.81 254 GLU A N 1
ATOM 2086 C CA . GLU A 1 254 ? 12.610 -2.210 15.264 1.00 89.81 254 GLU A CA 1
ATOM 2087 C C . GLU A 1 254 ? 11.714 -0.974 15.312 1.00 89.81 254 GLU A C 1
ATOM 2089 O O . GLU A 1 254 ? 11.198 -0.540 14.281 1.00 89.81 254 GLU A O 1
ATOM 2094 N N . ILE A 1 255 ? 11.557 -0.386 16.494 1.00 88.56 255 ILE A N 1
ATOM 2095 C CA . ILE A 1 255 ? 10.861 0.886 16.679 1.00 88.56 255 ILE A CA 1
ATOM 2096 C C . ILE A 1 255 ? 11.818 1.933 17.236 1.00 88.56 255 ILE A C 1
ATOM 2098 O O . ILE A 1 255 ? 12.758 1.622 17.968 1.00 88.56 255 ILE A O 1
ATOM 2102 N N . TRP A 1 256 ? 11.555 3.188 16.893 1.00 81.81 256 TRP A N 1
ATOM 2103 C CA . TRP A 1 256 ? 12.275 4.335 17.427 1.00 81.81 256 TRP A CA 1
ATOM 2104 C C . TRP A 1 256 ? 11.322 5.140 18.296 1.00 81.81 256 TRP A C 1
ATOM 2106 O O . TRP A 1 256 ? 10.324 5.658 17.801 1.00 81.81 256 TRP A O 1
ATOM 2116 N N . LYS A 1 257 ? 11.627 5.233 19.589 1.00 78.56 257 LYS A N 1
ATOM 2117 C CA . LYS A 1 257 ? 10.842 5.988 20.565 1.00 78.56 257 LYS A CA 1
ATOM 2118 C C . LYS A 1 257 ? 11.779 6.853 21.393 1.00 78.56 257 LYS A C 1
ATOM 2120 O O . LYS A 1 257 ? 12.782 6.362 21.902 1.00 78.56 257 LYS A O 1
ATOM 2125 N N . ASP A 1 258 ? 11.501 8.153 21.465 1.00 79.50 258 ASP A N 1
ATOM 2126 C CA . ASP A 1 258 ? 12.298 9.127 22.228 1.00 79.50 258 ASP A CA 1
ATOM 2127 C C . ASP A 1 258 ? 13.811 9.069 21.919 1.00 79.50 258 ASP A C 1
ATOM 2129 O O . ASP A 1 258 ? 14.667 9.152 22.802 1.00 79.50 258 ASP A O 1
ATOM 2133 N N . GLY A 1 259 ? 14.154 8.864 20.640 1.00 80.38 259 GLY A N 1
ATOM 2134 C CA . GLY A 1 259 ? 15.540 8.748 20.168 1.00 80.38 259 GLY A CA 1
ATOM 2135 C C . GLY A 1 259 ? 16.235 7.425 20.515 1.00 80.38 259 GLY A C 1
ATOM 2136 O O . GLY A 1 259 ? 17.421 7.268 20.222 1.00 80.38 259 GLY A O 1
ATOM 2137 N N . LYS A 1 260 ? 15.523 6.464 21.111 1.00 85.88 260 LYS A N 1
ATOM 2138 C CA . LYS A 1 260 ? 16.031 5.130 21.434 1.00 85.88 260 LYS A CA 1
ATOM 2139 C C . LYS A 1 260 ? 15.441 4.086 20.498 1.00 85.88 260 LYS A C 1
ATOM 2141 O O . LYS A 1 260 ? 14.253 4.103 20.186 1.00 85.88 260 LYS A O 1
ATOM 2146 N N . LYS A 1 261 ? 16.301 3.164 20.072 1.00 90.19 261 LYS A N 1
ATOM 2147 C CA . LYS A 1 261 ? 15.905 1.969 19.333 1.00 90.19 261 LYS A CA 1
ATOM 2148 C C . LYS A 1 261 ? 15.426 0.910 20.320 1.00 90.19 261 LYS A C 1
ATOM 2150 O O . LYS A 1 261 ? 16.176 0.521 21.214 1.00 90.19 261 LYS A O 1
ATOM 2155 N N . GLU A 1 262 ? 14.216 0.416 20.114 1.00 92.00 262 GLU A N 1
ATOM 2156 C CA . GLU A 1 262 ? 13.656 -0.724 20.833 1.00 92.00 262 GLU A CA 1
ATOM 2157 C C . GLU A 1 262 ? 13.329 -1.839 19.840 1.00 92.00 262 GLU A C 1
ATOM 2159 O O . GLU A 1 262 ? 12.936 -1.589 18.699 1.00 92.00 262 GLU A O 1
ATOM 2164 N N . ILE A 1 263 ? 13.507 -3.083 20.275 1.00 94.00 263 ILE A N 1
ATOM 2165 C CA . ILE A 1 263 ? 13.148 -4.268 19.500 1.00 94.00 263 ILE A CA 1
ATOM 2166 C C . ILE A 1 263 ? 11.908 -4.874 20.147 1.00 94.00 263 ILE A C 1
ATOM 2168 O O . ILE A 1 263 ? 11.937 -5.222 21.328 1.00 94.00 263 ILE A O 1
ATOM 2172 N N . LYS A 1 264 ? 10.826 -5.005 19.378 1.00 93.38 264 LYS A N 1
ATOM 2173 C CA . LYS A 1 264 ? 9.595 -5.666 19.819 1.00 93.38 264 LYS A CA 1
ATOM 2174 C C . LYS A 1 264 ? 9.444 -7.024 19.143 1.00 93.38 264 LYS A C 1
ATOM 2176 O O . LYS A 1 264 ? 9.636 -7.155 17.938 1.00 93.38 264 LYS A O 1
ATOM 2181 N N . THR A 1 265 ? 9.053 -8.017 19.933 1.00 94.75 265 THR A N 1
ATOM 2182 C CA . THR A 1 265 ? 8.692 -9.379 19.493 1.00 94.75 265 THR A CA 1
ATOM 2183 C C . THR A 1 265 ? 7.306 -9.794 19.997 1.00 94.75 265 THR A C 1
ATOM 2185 O O . THR A 1 265 ? 6.817 -10.885 19.701 1.00 94.75 265 THR A O 1
ATOM 2188 N N . GLU A 1 266 ? 6.640 -8.904 20.732 1.00 94.94 266 GLU A N 1
ATOM 2189 C CA . GLU A 1 266 ? 5.279 -9.059 21.231 1.00 94.94 266 GLU A CA 1
ATOM 2190 C C . GLU A 1 266 ? 4.535 -7.717 21.215 1.00 94.94 266 GLU A C 1
ATOM 2192 O O . GLU A 1 266 ? 5.150 -6.646 21.271 1.00 94.94 266 GLU A O 1
ATOM 2197 N N . ILE A 1 267 ? 3.207 -7.788 21.133 1.00 94.56 267 ILE A N 1
ATOM 2198 C CA . ILE A 1 267 ? 2.300 -6.648 21.263 1.00 94.56 267 ILE A CA 1
ATOM 2199 C C . ILE A 1 267 ? 1.207 -6.961 22.287 1.00 94.56 267 ILE A C 1
ATOM 2201 O O . ILE A 1 267 ? 0.649 -8.061 22.309 1.00 94.56 267 ILE A O 1
ATOM 2205 N N . ASP A 1 268 ? 0.911 -5.987 23.144 1.00 94.75 268 ASP A N 1
ATOM 2206 C CA . ASP A 1 268 ? -0.148 -6.109 24.138 1.00 94.75 268 ASP A CA 1
ATOM 2207 C C . ASP A 1 268 ? -1.522 -5.990 23.477 1.00 94.75 268 ASP A C 1
ATOM 2209 O O . ASP A 1 268 ? -1.768 -5.118 22.639 1.00 94.75 268 ASP A O 1
ATOM 2213 N N . LYS A 1 269 ? -2.468 -6.816 23.922 1.00 94.50 269 LYS A N 1
ATOM 2214 C CA . LYS A 1 269 ? -3.845 -6.805 23.426 1.00 94.50 269 LYS A CA 1
ATOM 2215 C C . LYS A 1 269 ? -4.520 -5.444 23.610 1.00 94.50 269 LYS A C 1
ATOM 2217 O O . LYS A 1 269 ? -5.317 -5.046 22.769 1.00 94.50 269 LYS A O 1
ATOM 2222 N N . LEU A 1 270 ? -4.179 -4.706 24.668 1.00 95.50 270 LEU A N 1
ATOM 2223 C CA . LEU A 1 270 ? -4.680 -3.343 24.875 1.00 95.50 270 LEU A CA 1
ATOM 2224 C C . LEU A 1 270 ? -4.259 -2.390 23.747 1.00 95.50 270 LEU A C 1
ATOM 2226 O O . LEU A 1 270 ? -5.062 -1.557 23.341 1.00 95.50 270 LEU A O 1
ATOM 2230 N N . GLN A 1 271 ? -3.049 -2.548 23.202 1.00 95.88 271 GLN A N 1
ATOM 2231 C CA . GLN A 1 271 ? -2.584 -1.750 22.065 1.00 95.88 271 GLN A CA 1
ATOM 2232 C C . GLN A 1 271 ? -3.334 -2.126 20.775 1.00 95.88 271 GLN A C 1
ATOM 2234 O O . GLN A 1 271 ? -3.688 -1.267 19.979 1.00 95.88 271 GLN A O 1
ATOM 2239 N N . ILE A 1 272 ? -3.658 -3.405 20.582 1.00 96.94 272 ILE A N 1
ATOM 2240 C CA . ILE A 1 272 ? -4.490 -3.839 19.448 1.00 96.94 272 ILE A CA 1
ATOM 2241 C C . ILE A 1 272 ? -5.920 -3.303 19.570 1.00 96.94 272 ILE A C 1
ATOM 2243 O O . ILE A 1 272 ? -6.506 -2.873 18.578 1.00 96.94 272 ILE A O 1
ATOM 2247 N N . ILE A 1 273 ? -6.488 -3.315 20.781 1.00 96.12 273 ILE A N 1
ATOM 2248 C CA . ILE A 1 273 ? -7.818 -2.758 21.044 1.00 96.12 273 ILE A CA 1
ATOM 2249 C C . ILE A 1 273 ? -7.826 -1.256 20.756 1.00 96.12 273 ILE A C 1
ATOM 2251 O O . ILE A 1 273 ? -8.739 -0.802 20.075 1.00 96.12 273 ILE A O 1
ATOM 2255 N N . SER A 1 274 ? -6.804 -0.505 21.179 1.00 96.69 274 SER A N 1
ATOM 2256 C CA . SER A 1 274 ? -6.737 0.932 20.888 1.00 96.69 274 SER A CA 1
ATOM 2257 C C . SER A 1 274 ? -6.633 1.215 19.387 1.00 96.69 274 SER A C 1
ATOM 2259 O O . SER A 1 274 ? -7.288 2.128 18.888 1.00 96.69 274 SER A O 1
ATOM 2261 N N . TRP A 1 275 ? -5.895 0.397 18.627 1.00 97.25 275 TRP A N 1
ATOM 2262 C CA . TRP A 1 275 ? -5.880 0.490 17.162 1.00 97.25 275 TRP A CA 1
ATOM 2263 C C . TRP A 1 275 ? -7.251 0.193 16.560 1.00 97.25 275 TRP A C 1
ATOM 2265 O O . TRP A 1 275 ? -7.724 0.939 15.704 1.00 97.25 275 TRP A O 1
ATOM 2275 N N . LYS A 1 276 ? -7.920 -0.869 17.023 1.00 97.12 276 LYS A N 1
ATOM 2276 C CA . LYS A 1 276 ? -9.275 -1.204 16.580 1.00 97.12 276 LYS A CA 1
ATOM 2277 C C . LYS A 1 276 ? -10.249 -0.067 16.870 1.00 97.12 276 LYS A C 1
ATOM 2279 O O . LYS A 1 276 ? -11.042 0.261 15.995 1.00 97.12 276 LYS A O 1
ATOM 2284 N N . GLU A 1 277 ? -10.203 0.527 18.057 1.00 96.12 277 GLU A N 1
ATOM 2285 C CA . GLU A 1 277 ? -11.043 1.667 18.434 1.00 96.12 277 GLU A CA 1
ATOM 2286 C C . GLU A 1 277 ? -10.777 2.876 17.537 1.00 96.12 277 GLU A C 1
ATOM 2288 O O . GLU A 1 277 ? -11.730 3.464 17.032 1.00 96.12 277 GLU A O 1
ATOM 2293 N N . TRP A 1 278 ? -9.507 3.171 17.245 1.00 96.06 278 TRP A N 1
ATOM 2294 C CA . TRP A 1 278 ? -9.115 4.255 16.344 1.00 96.06 278 TRP A CA 1
ATOM 2295 C C . TRP A 1 278 ? -9.709 4.094 14.938 1.00 96.06 278 TRP A C 1
ATOM 2297 O O . TRP A 1 278 ? -10.271 5.048 14.404 1.00 96.06 278 TRP A O 1
ATOM 2307 N N . PHE A 1 279 ? -9.633 2.889 14.355 1.00 96.88 279 PHE A N 1
ATOM 2308 C CA . PHE A 1 279 ? -10.226 2.588 13.040 1.00 96.88 279 PHE A CA 1
ATOM 2309 C C . PHE A 1 279 ? -11.747 2.404 13.091 1.00 96.88 279 PHE A C 1
ATOM 2311 O O . PHE A 1 279 ? -12.430 2.549 12.085 1.00 96.88 279 PHE A O 1
ATOM 2318 N N . SER A 1 280 ? -12.298 2.081 14.257 1.00 96.12 280 SER A N 1
ATOM 2319 C CA . SER A 1 280 ? -13.743 1.963 14.463 1.00 96.12 280 SER A CA 1
ATOM 2320 C C . SER A 1 280 ? -14.419 3.319 14.673 1.00 96.12 280 SER A C 1
ATOM 2322 O O . SER A 1 280 ? -15.650 3.378 14.747 1.00 96.12 280 SER A O 1
ATOM 2324 N N . ASP A 1 281 ? -13.649 4.392 14.838 1.00 94.56 281 ASP A N 1
ATOM 2325 C CA . ASP A 1 281 ? -14.158 5.750 14.960 1.00 94.56 281 ASP A CA 1
ATOM 2326 C C . ASP A 1 281 ? -14.554 6.299 13.582 1.00 94.56 281 ASP A C 1
ATOM 2328 O O . ASP A 1 281 ? -13.725 6.463 12.682 1.00 94.56 281 ASP A O 1
ATOM 2332 N N . GLU A 1 282 ? -15.845 6.594 13.420 1.00 93.31 282 GLU A N 1
ATOM 2333 C CA . GLU A 1 282 ? -16.390 7.101 12.160 1.00 93.31 282 GLU A CA 1
ATOM 2334 C C . GLU A 1 282 ? -15.840 8.493 11.826 1.00 93.31 282 GLU A C 1
ATOM 2336 O O . GLU A 1 282 ? -15.693 8.833 10.649 1.00 93.31 282 GLU A O 1
ATOM 2341 N N . GLU A 1 283 ? -15.491 9.292 12.842 1.00 92.38 283 GLU A N 1
ATOM 2342 C CA . GLU A 1 283 ? -14.882 10.602 12.638 1.00 92.38 283 GLU A CA 1
ATOM 2343 C C . GLU A 1 283 ? -13.482 10.456 12.042 1.00 92.38 283 GLU A C 1
ATOM 2345 O O . GLU A 1 283 ? -13.183 11.121 11.048 1.00 92.38 283 GLU A O 1
ATOM 2350 N N . ASN A 1 284 ? -12.657 9.542 12.567 1.00 93.88 284 ASN A N 1
ATOM 2351 C CA . ASN A 1 284 ? -11.342 9.241 11.994 1.00 93.88 284 ASN A CA 1
ATOM 2352 C C . ASN A 1 284 ? -11.484 8.707 10.568 1.00 93.88 284 ASN A C 1
ATOM 2354 O O . ASN A 1 284 ? -10.858 9.223 9.639 1.00 93.88 284 ASN A O 1
ATOM 2358 N N . ARG A 1 285 ? -12.348 7.707 10.371 1.00 94.50 285 ARG A N 1
ATOM 2359 C CA . ARG A 1 285 ? -12.568 7.077 9.065 1.00 94.50 285 ARG A CA 1
ATOM 2360 C C . ARG A 1 285 ? -12.979 8.094 7.998 1.00 94.50 285 ARG A C 1
ATOM 2362 O O . ARG A 1 285 ? -12.384 8.105 6.921 1.00 94.50 285 ARG A O 1
ATOM 2369 N N . THR A 1 286 ? -13.913 8.987 8.328 1.00 94.31 286 THR A N 1
ATOM 2370 C CA . THR A 1 286 ? -14.404 10.034 7.417 1.00 94.31 286 THR A CA 1
ATOM 2371 C C . THR A 1 286 ? -13.394 11.166 7.227 1.00 94.31 286 THR A C 1
ATOM 2373 O O . THR A 1 286 ? -13.233 11.704 6.131 1.00 94.31 286 THR A O 1
ATOM 2376 N N . THR A 1 287 ? -12.694 11.568 8.290 1.00 94.12 287 THR A N 1
ATOM 2377 C CA . THR A 1 287 ? -11.710 12.662 8.235 1.00 94.12 287 THR A CA 1
ATOM 2378 C C . THR A 1 287 ? -10.486 12.275 7.413 1.00 94.12 287 THR A C 1
ATOM 2380 O O . THR A 1 287 ? -9.924 13.120 6.713 1.00 94.12 287 THR A O 1
ATOM 2383 N N . PHE A 1 288 ? -10.089 11.003 7.464 1.00 95.75 288 PHE A N 1
ATOM 2384 C CA . PHE A 1 288 ? -8.923 10.475 6.756 1.00 95.75 288 PHE A CA 1
ATOM 2385 C C . PHE A 1 288 ? -9.269 9.796 5.424 1.00 95.75 288 PHE A C 1
ATOM 2387 O O . PHE A 1 288 ? -8.356 9.336 4.728 1.00 95.75 288 PHE A O 1
ATOM 2394 N N . PHE A 1 289 ? -10.549 9.807 5.035 1.00 97.00 289 PHE A N 1
ATOM 2395 C CA . PHE A 1 289 ? -11.066 9.275 3.772 1.00 97.00 289 PHE A CA 1
ATOM 2396 C C . PHE A 1 289 ? -10.696 7.799 3.566 1.00 97.00 289 PHE A C 1
ATOM 2398 O O . PHE A 1 289 ? -10.048 7.438 2.577 1.00 97.00 289 PHE A O 1
ATOM 2405 N N . LEU A 1 290 ? -10.996 6.962 4.561 1.00 97.31 290 LEU A N 1
ATOM 2406 C CA . LEU A 1 290 ? -10.625 5.544 4.580 1.00 97.31 290 LEU A CA 1
ATOM 2407 C C . LEU A 1 290 ? -11.786 4.605 4.212 1.00 97.31 290 LEU A C 1
ATOM 2409 O O . LEU A 1 290 ? -11.637 3.385 4.266 1.00 97.31 290 LEU A O 1
ATOM 2413 N N . GLU A 1 291 ? -12.934 5.150 3.815 1.00 96.94 291 GLU A N 1
ATOM 2414 C CA . GLU A 1 291 ? -14.178 4.409 3.609 1.00 96.94 291 GLU A CA 1
ATOM 2415 C C . GLU A 1 291 ? -14.092 3.376 2.483 1.00 96.94 291 GLU A C 1
ATOM 2417 O O . GLU A 1 291 ? -14.750 2.337 2.537 1.00 96.94 291 GLU A O 1
ATOM 2422 N N . ASP A 1 292 ? -13.259 3.635 1.478 1.00 97.69 292 ASP A N 1
ATOM 2423 C CA . ASP A 1 292 ? -13.021 2.721 0.359 1.00 97.69 292 ASP A CA 1
ATOM 2424 C C . ASP A 1 292 ? -12.086 1.549 0.722 1.00 97.69 292 ASP A C 1
ATOM 2426 O O . ASP A 1 292 ? -11.964 0.612 -0.064 1.00 97.69 292 ASP A O 1
ATOM 2430 N N . TYR A 1 293 ? -11.462 1.548 1.909 1.00 98.00 293 TYR A N 1
ATOM 2431 C CA . TYR A 1 293 ? -10.517 0.500 2.324 1.00 98.00 293 TYR A CA 1
ATOM 2432 C C . TYR A 1 293 ? -11.088 -0.532 3.288 1.00 98.00 293 TYR A C 1
ATOM 2434 O O . TYR A 1 293 ? -10.568 -1.644 3.349 1.00 98.00 293 TYR A O 1
ATOM 2442 N N . TYR A 1 294 ? -12.112 -0.187 4.064 1.00 98.38 294 TYR A N 1
ATOM 2443 C CA . TYR A 1 294 ? -12.748 -1.119 4.991 1.00 98.38 294 TYR A CA 1
ATOM 2444 C C . TYR A 1 294 ? -14.167 -0.681 5.350 1.00 98.38 294 TYR A C 1
ATOM 2446 O O . TYR A 1 294 ? -14.521 0.501 5.260 1.00 98.38 294 TYR A O 1
ATOM 2454 N N . ASP A 1 295 ? -14.967 -1.650 5.774 1.00 97.44 295 ASP A N 1
ATOM 2455 C CA . ASP A 1 295 ? -16.298 -1.457 6.337 1.00 97.44 295 ASP A CA 1
ATOM 2456 C C . ASP A 1 295 ? -16.279 -1.648 7.860 1.00 97.44 295 ASP A C 1
ATOM 2458 O O . ASP A 1 295 ? -15.403 -2.320 8.418 1.00 97.44 295 ASP A O 1
ATOM 2462 N N . ILE A 1 296 ? -17.254 -1.021 8.521 1.00 96.88 296 ILE A N 1
ATOM 2463 C CA . ILE A 1 296 ? -17.534 -1.189 9.946 1.00 96.88 296 ILE A CA 1
ATOM 2464 C C . ILE A 1 296 ? -18.920 -1.821 10.058 1.00 96.88 296 ILE A C 1
ATOM 2466 O O . ILE A 1 296 ? -19.936 -1.153 9.865 1.00 96.88 296 ILE A O 1
ATOM 2470 N N . ASP A 1 297 ? -18.950 -3.107 10.384 1.00 94.19 297 ASP A N 1
ATOM 2471 C CA . ASP A 1 297 ? -20.175 -3.857 10.636 1.00 94.19 297 ASP A CA 1
ATOM 2472 C C . ASP A 1 297 ? -20.522 -3.843 12.132 1.00 94.19 297 ASP A C 1
ATOM 2474 O O . ASP A 1 297 ? -19.675 -3.618 13.001 1.00 94.19 297 ASP A O 1
ATOM 2478 N N . TYR A 1 298 ? -21.792 -4.098 12.448 1.00 92.62 298 TYR A N 1
ATOM 2479 C CA . TYR A 1 298 ? -22.275 -4.212 13.823 1.00 92.62 298 TYR A CA 1
ATOM 2480 C C . TYR A 1 298 ? -22.813 -5.614 14.084 1.00 92.62 298 TYR A C 1
ATOM 2482 O O . TYR A 1 298 ? -23.899 -5.976 13.634 1.00 92.62 298 TYR A O 1
ATOM 2490 N N . GLU A 1 299 ? -22.090 -6.386 14.893 1.00 91.56 299 GLU A N 1
ATOM 2491 C CA . GLU A 1 299 ? -22.489 -7.736 15.282 1.00 91.56 299 GLU A CA 1
ATOM 2492 C C . GLU A 1 299 ? -22.620 -7.846 16.798 1.00 91.56 299 GLU A C 1
ATOM 2494 O O . GLU A 1 299 ? -21.685 -7.565 17.548 1.00 91.56 299 GLU A O 1
ATOM 2499 N N . LYS A 1 300 ? -23.798 -8.269 17.278 1.00 89.25 300 LYS A N 1
ATOM 2500 C CA . LYS A 1 300 ? -24.075 -8.487 18.715 1.00 89.25 300 LYS A CA 1
ATOM 2501 C C . LYS A 1 300 ? -23.668 -7.290 19.599 1.00 89.25 300 LYS A C 1
ATOM 2503 O O . LYS A 1 300 ? -23.148 -7.469 20.699 1.00 89.25 300 LYS A O 1
ATOM 2508 N N . GLY A 1 301 ? -23.889 -6.070 19.104 1.00 87.06 301 GLY A N 1
ATOM 2509 C CA . GLY A 1 301 ? -23.559 -4.824 19.806 1.00 87.06 301 GLY A CA 1
ATOM 2510 C C . GLY A 1 301 ? -22.078 -4.430 19.773 1.00 87.06 301 GLY A C 1
ATOM 2511 O O . GLY A 1 301 ? -21.679 -3.543 20.521 1.00 87.06 301 GLY A O 1
ATOM 2512 N N . ARG A 1 302 ? -21.254 -5.071 18.934 1.00 89.81 302 ARG A N 1
ATOM 2513 C CA . ARG A 1 302 ? -19.825 -4.771 18.776 1.00 89.81 302 ARG A CA 1
ATOM 2514 C C . ARG A 1 302 ? -19.529 -4.331 17.348 1.00 89.81 302 ARG A C 1
ATOM 2516 O O . ARG A 1 302 ? -20.099 -4.880 16.409 1.00 89.81 302 ARG A O 1
ATOM 2523 N N . LYS A 1 303 ? -18.610 -3.374 17.204 1.00 94.19 303 LYS A N 1
ATOM 2524 C CA . LYS A 1 303 ? -18.056 -2.983 15.906 1.00 94.19 303 LYS A CA 1
ATOM 2525 C C . LYS A 1 303 ? -17.086 -4.059 15.410 1.00 94.19 303 LYS A C 1
ATOM 2527 O O . LYS A 1 303 ? -16.199 -4.494 16.158 1.00 94.19 303 LYS A O 1
ATOM 2532 N N . ILE A 1 304 ? -17.275 -4.478 14.168 1.00 97.00 304 ILE A N 1
ATOM 2533 C CA . ILE A 1 304 ? -16.446 -5.440 13.448 1.00 97.00 304 ILE A CA 1
ATOM 2534 C C . ILE A 1 304 ? -15.818 -4.704 12.274 1.00 97.00 304 ILE A C 1
ATOM 2536 O O . ILE A 1 304 ? -16.525 -4.118 11.458 1.00 97.00 304 ILE A O 1
ATOM 2540 N N . LEU A 1 305 ? -14.491 -4.702 12.218 1.00 97.88 305 LEU A N 1
ATOM 2541 C CA . LEU A 1 305 ? -13.764 -4.135 11.093 1.00 97.88 305 LEU A CA 1
ATOM 2542 C C . LEU A 1 305 ? -13.578 -5.200 10.018 1.00 97.88 305 LEU A C 1
ATOM 2544 O O . LEU A 1 305 ? -13.237 -6.340 10.338 1.00 97.88 305 LEU A O 1
ATOM 2548 N N . LYS A 1 306 ? -13.765 -4.816 8.756 1.00 98.00 306 LYS A N 1
ATOM 2549 C CA . LYS A 1 306 ? -13.571 -5.710 7.615 1.00 98.00 306 LYS A CA 1
ATOM 2550 C C . LYS A 1 306 ? -12.895 -4.989 6.461 1.00 98.00 306 LYS A C 1
ATOM 2552 O O . LYS A 1 306 ? -13.473 -4.072 5.879 1.00 98.00 306 LYS A O 1
ATOM 2557 N N . GLY A 1 307 ? -11.686 -5.414 6.114 1.00 98.38 307 GLY A N 1
ATOM 2558 C CA . GLY A 1 307 ? -10.949 -4.912 4.964 1.00 98.38 307 GLY A CA 1
ATOM 2559 C C . GLY A 1 307 ? -11.709 -5.141 3.658 1.00 98.38 307 GLY A C 1
ATOM 2560 O O . GLY A 1 307 ? -12.279 -6.207 3.418 1.00 98.38 307 GLY A O 1
ATOM 2561 N N . LYS A 1 308 ? -11.709 -4.134 2.783 1.00 98.31 308 LYS A N 1
ATOM 2562 C CA . LYS A 1 308 ? -12.197 -4.265 1.409 1.00 98.31 308 LYS A CA 1
ATOM 2563 C C . LYS A 1 308 ? -11.096 -4.886 0.556 1.00 98.31 308 LYS A C 1
ATOM 2565 O O . LYS A 1 308 ? -10.035 -4.276 0.411 1.00 98.31 308 LYS A O 1
ATOM 2570 N N . PRO A 1 309 ? -11.312 -6.086 -0.002 1.00 98.00 309 PRO A N 1
ATOM 2571 C CA . PRO A 1 309 ? -10.280 -6.766 -0.763 1.00 98.00 309 PRO A CA 1
ATOM 2572 C C . PRO A 1 309 ? -9.953 -5.985 -2.040 1.00 98.00 309 PRO A C 1
ATOM 2574 O O . PRO A 1 309 ? -10.846 -5.519 -2.746 1.00 98.00 309 PRO A O 1
ATOM 2577 N N . LEU A 1 310 ? -8.664 -5.878 -2.360 1.00 98.19 310 LEU A N 1
ATOM 2578 C CA . LEU A 1 310 ? -8.183 -5.222 -3.578 1.00 98.19 310 LEU A CA 1
ATOM 2579 C C . LEU A 1 310 ? -8.329 -6.110 -4.819 1.00 98.19 310 LEU A C 1
ATOM 2581 O O . LEU A 1 310 ? -8.238 -5.614 -5.933 1.00 98.19 310 LEU A O 1
ATOM 2585 N N . PHE A 1 311 ? -8.574 -7.406 -4.647 1.00 97.56 311 PHE A N 1
ATOM 2586 C CA . PHE A 1 311 ? -8.909 -8.347 -5.717 1.00 97.56 311 PHE A CA 1
ATOM 2587 C C . PHE A 1 311 ? -9.806 -9.458 -5.161 1.00 97.56 311 PHE A C 1
ATOM 2589 O O . PHE A 1 311 ? -9.782 -9.723 -3.958 1.00 97.56 311 PHE A O 1
ATOM 2596 N N . LYS A 1 312 ? -10.590 -10.129 -6.012 1.00 93.62 312 LYS A N 1
ATOM 2597 C CA . LYS A 1 312 ? -11.758 -10.959 -5.646 1.00 93.62 312 LYS A CA 1
ATOM 2598 C C . LYS A 1 312 ? -11.574 -11.943 -4.478 1.00 93.62 312 LYS A C 1
ATOM 2600 O O . LYS A 1 312 ? -12.545 -12.246 -3.791 1.00 93.62 312 LYS A O 1
ATOM 2605 N N . ASN A 1 313 ? -10.365 -12.457 -4.257 1.00 93.31 313 ASN A N 1
ATOM 2606 C CA . ASN A 1 313 ? -10.077 -13.471 -3.237 1.00 93.31 313 ASN A CA 1
ATOM 2607 C C . ASN A 1 313 ? -9.044 -13.032 -2.189 1.00 93.31 313 ASN A C 1
ATOM 2609 O O . ASN A 1 313 ? -8.533 -13.893 -1.467 1.00 93.31 313 ASN A O 1
ATOM 2613 N N . GLN A 1 314 ? -8.709 -11.742 -2.113 1.00 97.50 314 GLN A N 1
ATOM 2614 C CA . GLN A 1 314 ? -7.729 -11.255 -1.147 1.00 97.50 314 GLN A CA 1
ATOM 2615 C C . GLN A 1 314 ? -8.211 -11.504 0.288 1.00 97.50 314 GLN A C 1
ATOM 2617 O O . GLN A 1 314 ? -9.347 -11.188 0.637 1.00 97.50 314 GLN A O 1
ATOM 2622 N N . LYS A 1 315 ? -7.337 -12.093 1.106 1.00 97.31 315 LYS A N 1
ATOM 2623 C CA . LYS A 1 315 ? -7.532 -12.360 2.543 1.00 97.31 315 LYS A CA 1
ATOM 2624 C C . LYS A 1 315 ? -6.184 -12.668 3.193 1.00 97.31 315 LYS A C 1
ATOM 2626 O O . LYS A 1 315 ? -5.216 -12.907 2.478 1.00 97.31 315 LYS A O 1
ATOM 2631 N N . LEU A 1 316 ? -6.120 -12.773 4.521 1.00 96.88 316 LEU A N 1
ATOM 2632 C CA . LEU A 1 316 ? -4.873 -13.084 5.246 1.00 96.88 316 LEU A CA 1
ATOM 2633 C C . LEU A 1 316 ? -4.155 -14.349 4.722 1.00 96.88 316 LEU A C 1
ATOM 2635 O O . LEU A 1 316 ? -2.934 -14.380 4.592 1.00 96.88 316 LEU A O 1
ATOM 2639 N N . SER A 1 317 ? -4.907 -15.384 4.329 1.00 94.88 317 SER A N 1
ATOM 2640 C CA . SER A 1 317 ? -4.337 -16.621 3.767 1.00 94.88 317 SER A CA 1
ATOM 2641 C C . SER A 1 317 ? -3.968 -16.539 2.273 1.00 94.88 317 SER A C 1
ATOM 2643 O O . SER A 1 317 ? -3.449 -17.508 1.728 1.00 94.88 317 SER A O 1
ATOM 2645 N N . HIS A 1 318 ? -4.307 -15.442 1.589 1.00 94.56 318 HIS A N 1
ATOM 2646 C CA . HIS A 1 318 ? -4.054 -15.178 0.165 1.00 94.56 318 HIS A CA 1
ATOM 2647 C C . HIS A 1 318 ? -3.829 -13.673 -0.035 1.00 94.56 318 HIS A C 1
ATOM 2649 O O . HIS A 1 318 ? -4.666 -12.953 -0.579 1.00 94.56 318 HIS A O 1
ATOM 2655 N N . ALA A 1 319 ? -2.725 -13.183 0.533 1.00 93.25 319 ALA A N 1
ATOM 2656 C CA . ALA A 1 319 ? -2.503 -11.751 0.715 1.00 93.25 319 ALA A CA 1
ATOM 2657 C C . ALA A 1 319 ? -2.139 -11.011 -0.585 1.00 93.25 319 ALA A C 1
ATOM 2659 O O . ALA A 1 319 ? -2.501 -9.851 -0.778 1.00 93.25 319 ALA A O 1
ATOM 2660 N N . ILE A 1 320 ? -1.401 -11.685 -1.468 1.00 91.44 320 ILE A N 1
ATOM 2661 C CA . ILE A 1 320 ? -0.796 -11.127 -2.684 1.00 91.44 320 ILE A CA 1
ATOM 2662 C C . ILE A 1 320 ? -1.474 -11.706 -3.927 1.00 91.44 320 ILE A C 1
ATOM 2664 O O . ILE A 1 320 ? -1.819 -12.888 -3.914 1.00 91.44 320 ILE A O 1
ATOM 2668 N N . PRO A 1 321 ? -1.627 -10.922 -5.008 1.00 92.44 321 PRO A N 1
ATOM 2669 C CA . PRO A 1 321 ? -2.120 -11.454 -6.268 1.00 92.44 321 PRO A CA 1
ATOM 2670 C C . PRO A 1 321 ? -1.090 -12.430 -6.851 1.00 92.44 321 PRO A C 1
ATOM 2672 O O . PRO A 1 321 ? 0.106 -12.131 -6.8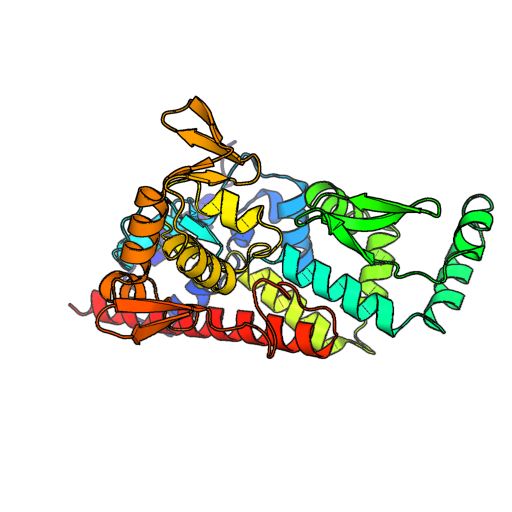87 1.00 92.44 321 PRO A O 1
ATOM 2675 N N . GLN A 1 322 ? -1.549 -13.602 -7.286 1.00 87.12 322 GLN A N 1
ATOM 2676 C CA . GLN A 1 322 ? -0.697 -14.665 -7.835 1.00 87.12 322 GLN A CA 1
ATOM 2677 C C . GLN A 1 322 ? -0.999 -14.954 -9.311 1.00 87.12 322 GLN A C 1
ATOM 2679 O O . GLN A 1 322 ? -0.211 -15.614 -9.981 1.00 87.12 322 GLN A O 1
ATOM 2684 N N . LYS A 1 323 ? -2.125 -14.453 -9.831 1.00 89.62 323 LYS A N 1
ATOM 2685 C CA . LYS A 1 323 ? -2.550 -14.600 -11.234 1.00 89.62 323 LYS A CA 1
ATOM 2686 C C . LYS A 1 323 ? -2.618 -13.248 -11.938 1.00 89.62 323 LYS A C 1
ATOM 2688 O O . LYS A 1 323 ? -2.778 -12.227 -11.274 1.00 89.62 323 LYS A O 1
ATOM 2693 N N . LYS A 1 324 ? -2.552 -13.240 -13.276 1.00 89.69 324 LYS A N 1
ATOM 2694 C CA . LYS A 1 324 ? -2.629 -12.005 -14.080 1.00 89.69 324 LYS A CA 1
ATOM 2695 C C . LYS A 1 324 ? -3.890 -11.205 -13.777 1.00 89.69 324 LYS A C 1
ATOM 2697 O O . LYS A 1 324 ? -3.807 -10.017 -13.500 1.00 89.69 324 LYS A O 1
ATOM 2702 N N . GLU A 1 325 ? -5.035 -11.878 -13.735 1.00 92.81 325 GLU A N 1
ATOM 2703 C CA . GLU A 1 325 ? -6.325 -11.230 -13.503 1.00 92.81 325 GLU A CA 1
ATOM 2704 C C . GLU A 1 325 ? -6.390 -10.617 -12.096 1.00 92.81 325 GLU A C 1
ATOM 2706 O O . GLU A 1 325 ? -6.915 -9.522 -11.920 1.00 92.81 325 GLU A O 1
ATOM 2711 N N . GLU A 1 326 ? -5.798 -11.283 -11.095 1.00 95.38 326 GLU A N 1
ATOM 2712 C CA . GLU A 1 326 ? -5.699 -10.749 -9.730 1.00 95.38 326 GLU A CA 1
ATOM 2713 C C . GLU A 1 326 ? -4.759 -9.539 -9.661 1.00 95.38 326 GLU A C 1
ATOM 2715 O O . GLU A 1 326 ? -5.032 -8.593 -8.926 1.00 95.38 326 GLU A O 1
ATOM 2720 N N . VAL A 1 327 ? -3.653 -9.554 -10.415 1.00 94.75 327 VAL A N 1
ATOM 2721 C CA . VAL A 1 327 ? -2.715 -8.424 -10.508 1.00 94.75 327 VAL A CA 1
ATOM 2722 C C . VAL A 1 327 ? -3.400 -7.214 -11.135 1.00 94.75 327 VAL A C 1
ATOM 2724 O O . VAL A 1 327 ? -3.337 -6.117 -10.577 1.00 94.75 327 VAL A O 1
ATOM 2727 N N . GLU A 1 328 ? -4.073 -7.411 -12.267 1.00 94.75 328 GLU A N 1
ATOM 2728 C CA . GLU A 1 328 ? -4.786 -6.349 -12.974 1.00 94.75 328 GLU A CA 1
ATOM 2729 C C . GLU A 1 328 ? -5.905 -5.757 -12.114 1.00 94.75 328 GLU A C 1
ATOM 2731 O O . GLU A 1 328 ? -6.022 -4.532 -12.032 1.00 94.75 328 GLU A O 1
ATOM 2736 N N . GLU A 1 329 ? -6.691 -6.601 -11.439 1.00 97.31 329 GLU A N 1
ATOM 2737 C CA . GLU A 1 329 ? -7.746 -6.175 -10.516 1.00 97.31 329 GLU A CA 1
ATOM 2738 C C . GLU A 1 329 ? -7.160 -5.395 -9.330 1.00 97.31 329 GLU A C 1
ATOM 2740 O O . GLU A 1 329 ? -7.610 -4.284 -9.046 1.00 97.31 329 GLU A O 1
ATOM 2745 N N . CYS A 1 330 ? -6.097 -5.916 -8.705 1.00 97.94 330 CYS A N 1
ATOM 2746 C CA . CYS A 1 330 ? -5.422 -5.284 -7.572 1.00 97.94 330 CYS A CA 1
ATOM 2747 C C . CYS A 1 330 ? -4.908 -3.882 -7.917 1.00 97.94 330 CYS A C 1
ATOM 2749 O O . CYS A 1 330 ? -5.239 -2.912 -7.231 1.00 97.94 330 CYS A O 1
ATOM 2751 N N . ILE A 1 331 ? -4.145 -3.744 -9.007 1.00 97.94 331 ILE A N 1
ATOM 2752 C CA . ILE A 1 331 ? -3.597 -2.445 -9.419 1.00 97.94 331 ILE A CA 1
ATOM 2753 C C . ILE A 1 331 ? -4.726 -1.480 -9.801 1.00 97.94 331 ILE A C 1
ATOM 2755 O O . ILE A 1 331 ? -4.712 -0.322 -9.380 1.00 97.94 331 ILE A O 1
ATOM 2759 N N . SER A 1 332 ? -5.729 -1.949 -10.549 1.00 98.00 332 SER A N 1
ATOM 2760 C CA . SER A 1 332 ? -6.854 -1.107 -10.976 1.00 98.00 332 SER A CA 1
ATOM 2761 C C . SER A 1 332 ? -7.660 -0.588 -9.784 1.00 98.00 332 SER A C 1
ATOM 2763 O O . SER A 1 332 ? -8.034 0.589 -9.756 1.00 98.00 332 SER A O 1
ATOM 2765 N N . ASN A 1 333 ? -7.884 -1.430 -8.772 1.00 98.44 333 ASN A N 1
ATOM 2766 C CA . ASN A 1 333 ? -8.569 -1.038 -7.545 1.00 98.44 333 ASN A CA 1
ATOM 2767 C C . ASN A 1 333 ? -7.735 -0.047 -6.728 1.00 98.44 333 ASN A C 1
ATOM 2769 O O . ASN A 1 333 ? -8.271 0.984 -6.326 1.00 98.44 333 ASN A O 1
ATOM 2773 N N . ILE A 1 334 ? -6.425 -0.268 -6.565 1.00 98.38 334 ILE A N 1
ATOM 2774 C CA . ILE A 1 334 ? -5.538 0.689 -5.880 1.00 98.38 334 ILE A CA 1
ATOM 2775 C C . ILE A 1 334 ? -5.557 2.064 -6.564 1.00 98.38 334 ILE A C 1
ATOM 2777 O O . ILE A 1 334 ? -5.703 3.088 -5.889 1.00 98.38 334 ILE A O 1
ATOM 2781 N N . ILE A 1 335 ? -5.434 2.106 -7.895 1.00 98.56 335 ILE A N 1
ATOM 2782 C CA . ILE A 1 335 ? -5.478 3.355 -8.670 1.00 98.56 335 ILE A CA 1
ATOM 2783 C C . ILE A 1 335 ? -6.828 4.048 -8.468 1.00 98.56 335 ILE A C 1
ATOM 2785 O O . ILE A 1 335 ? -6.882 5.244 -8.172 1.00 98.56 335 ILE A O 1
ATOM 2789 N N . THR A 1 336 ? -7.922 3.295 -8.600 1.00 98.38 336 THR A N 1
ATOM 2790 C CA . THR A 1 336 ? -9.286 3.821 -8.480 1.00 98.38 336 THR A CA 1
ATOM 2791 C C . THR A 1 336 ? -9.543 4.395 -7.092 1.00 98.38 336 THR A C 1
ATOM 2793 O O . THR A 1 336 ? -10.006 5.531 -6.982 1.00 98.38 336 THR A O 1
ATOM 2796 N N . ILE A 1 337 ? -9.210 3.648 -6.038 1.00 98.38 337 ILE A N 1
ATOM 2797 C CA . ILE A 1 337 ? -9.399 4.065 -4.646 1.00 98.38 337 ILE A CA 1
ATOM 2798 C C . ILE A 1 337 ? -8.539 5.296 -4.342 1.00 98.38 337 ILE A C 1
ATOM 2800 O O . ILE A 1 337 ? -9.050 6.282 -3.817 1.00 98.38 337 ILE A O 1
ATOM 2804 N N . THR A 1 338 ? -7.263 5.301 -4.741 1.00 98.50 338 THR A N 1
ATOM 2805 C CA . THR A 1 338 ? -6.371 6.457 -4.538 1.00 98.50 338 THR A CA 1
ATOM 2806 C C . THR A 1 338 ? -6.921 7.721 -5.210 1.00 98.50 338 THR A C 1
ATOM 2808 O O . THR A 1 338 ? -6.942 8.792 -4.602 1.00 98.50 338 THR A O 1
ATOM 2811 N N . LYS A 1 339 ? -7.428 7.617 -6.446 1.00 98.06 339 LYS A N 1
ATOM 2812 C CA . LYS A 1 339 ? -8.027 8.754 -7.165 1.00 98.06 339 LYS A CA 1
ATOM 2813 C C . LYS A 1 339 ? -9.346 9.223 -6.548 1.00 98.06 339 LYS A C 1
ATOM 2815 O O . LYS A 1 339 ? -9.558 10.428 -6.436 1.00 98.06 339 LYS A O 1
ATOM 2820 N N . ARG A 1 340 ? -10.224 8.307 -6.122 1.00 98.06 340 ARG A N 1
ATOM 2821 C CA . ARG A 1 340 ? -11.469 8.656 -5.409 1.00 98.06 340 ARG A CA 1
ATOM 2822 C C . ARG A 1 340 ? -11.181 9.337 -4.079 1.00 98.06 340 ARG A C 1
ATOM 2824 O O . ARG A 1 340 ? -11.802 10.345 -3.754 1.00 98.06 340 ARG A O 1
ATOM 2831 N N . ARG A 1 341 ? -10.180 8.846 -3.349 1.00 97.75 341 ARG A N 1
ATOM 2832 C CA . ARG A 1 341 ? -9.692 9.484 -2.128 1.00 97.75 341 ARG A CA 1
ATOM 2833 C C . ARG A 1 341 ? -9.196 10.904 -2.403 1.00 97.75 341 ARG A C 1
ATOM 2835 O O . ARG A 1 341 ? -9.596 11.824 -1.695 1.00 97.75 341 ARG A O 1
ATOM 2842 N N . ALA A 1 342 ? -8.406 11.104 -3.460 1.00 97.12 342 ALA A N 1
ATOM 2843 C CA . ALA A 1 342 ? -7.953 12.433 -3.877 1.00 97.12 342 ALA A CA 1
ATOM 2844 C C . ALA A 1 342 ? -9.120 13.381 -4.206 1.00 97.12 342 ALA A C 1
ATOM 2846 O O . ALA A 1 342 ? -9.115 14.537 -3.789 1.00 97.12 342 ALA A O 1
ATOM 2847 N N . ASP A 1 343 ? -10.138 12.891 -4.913 1.00 96.38 343 ASP A N 1
ATOM 2848 C CA . ASP A 1 343 ? -11.357 13.642 -5.225 1.00 96.38 343 ASP A CA 1
ATOM 2849 C C . ASP A 1 343 ? -12.110 14.078 -3.953 1.00 96.38 343 ASP A C 1
ATOM 2851 O O . ASP A 1 343 ? -12.443 15.258 -3.798 1.00 96.38 343 ASP A O 1
ATOM 2855 N N . SER A 1 344 ? -12.308 13.165 -3.000 1.00 95.69 344 SER A N 1
ATOM 2856 C CA . SER A 1 344 ? -12.936 13.468 -1.707 1.00 95.69 344 SER A CA 1
ATOM 2857 C C . SER A 1 344 ? -12.127 14.476 -0.883 1.00 95.69 344 SER A C 1
ATOM 2859 O O . SER A 1 344 ? -12.694 15.418 -0.320 1.00 95.69 344 SER A O 1
ATOM 2861 N N . MET A 1 345 ? -10.799 14.336 -0.865 1.00 95.25 345 MET A N 1
ATOM 2862 C CA . MET A 1 345 ? -9.890 15.289 -0.224 1.00 95.25 345 MET A CA 1
ATOM 2863 C C . MET A 1 345 ? -10.001 16.682 -0.859 1.00 95.25 345 MET A C 1
ATOM 2865 O O . MET A 1 345 ? -10.170 17.667 -0.138 1.00 95.25 345 MET A O 1
ATOM 2869 N N . ALA A 1 346 ? -9.982 16.777 -2.194 1.00 93.69 346 ALA A N 1
ATOM 2870 C CA . ALA A 1 346 ? -10.118 18.041 -2.921 1.00 93.69 346 ALA A CA 1
ATOM 2871 C C . ALA A 1 346 ? -11.451 18.735 -2.602 1.00 93.69 346 ALA A C 1
ATOM 2873 O O . ALA A 1 346 ? -11.486 19.931 -2.307 1.00 93.69 346 ALA A O 1
ATOM 2874 N N . LYS A 1 347 ? -12.556 17.978 -2.588 1.00 92.00 347 LYS A N 1
ATOM 2875 C CA . LYS A 1 347 ? -13.881 18.489 -2.205 1.00 92.00 347 LYS A CA 1
ATOM 2876 C C . LYS A 1 347 ? -13.890 19.023 -0.772 1.00 92.00 347 LYS A C 1
ATOM 2878 O O . LYS A 1 347 ? -14.403 20.117 -0.534 1.00 92.00 347 LYS A O 1
ATOM 2883 N N . ARG A 1 348 ? -13.282 18.302 0.180 1.00 90.75 348 ARG A N 1
ATOM 2884 C CA . ARG A 1 348 ? -13.196 18.747 1.582 1.00 90.75 348 ARG A CA 1
ATOM 2885 C C . ARG A 1 348 ? -12.387 20.032 1.734 1.00 90.75 348 ARG A C 1
ATOM 2887 O O . ARG A 1 348 ? -12.801 20.892 2.510 1.00 90.75 348 ARG A O 1
ATOM 2894 N N . MET A 1 349 ? -11.278 20.174 1.006 1.00 87.38 349 MET A N 1
ATOM 2895 C CA . MET A 1 349 ? -10.467 21.397 1.024 1.00 87.38 349 MET A CA 1
ATOM 2896 C C . MET A 1 349 ? -11.292 22.619 0.620 1.00 87.38 349 MET A C 1
ATOM 2898 O O . MET A 1 349 ? -11.285 23.620 1.328 1.00 87.38 349 MET A O 1
ATOM 2902 N N . ILE A 1 350 ? -12.080 22.505 -0.452 1.00 84.75 350 ILE A N 1
ATOM 2903 C CA . ILE A 1 350 ? -12.953 23.590 -0.920 1.00 84.75 350 ILE A CA 1
ATOM 2904 C C . ILE A 1 350 ? -14.027 23.921 0.120 1.00 84.75 350 ILE A C 1
ATOM 2906 O O . ILE A 1 350 ? -14.271 25.092 0.394 1.00 84.75 350 ILE A O 1
ATOM 2910 N N . CYS A 1 351 ? -14.677 22.909 0.707 1.00 82.19 351 CYS A N 1
ATOM 2911 C CA . CYS A 1 351 ? -15.712 23.129 1.721 1.00 82.19 351 CYS A CA 1
ATOM 2912 C C . CYS A 1 351 ? -15.173 23.860 2.954 1.00 82.19 351 CYS A C 1
ATOM 2914 O O . CYS A 1 351 ? -15.848 24.743 3.470 1.00 82.19 351 CYS A O 1
ATOM 2916 N N . ARG A 1 352 ? -13.965 23.518 3.417 1.00 74.94 352 ARG A N 1
ATOM 2917 C CA . ARG A 1 352 ? -13.351 24.160 4.587 1.00 74.94 352 ARG A CA 1
ATOM 2918 C C . ARG A 1 352 ? -12.847 25.576 4.334 1.00 74.94 352 ARG A C 1
ATOM 2920 O O . ARG A 1 352 ? -12.713 26.309 5.293 1.00 74.94 352 ARG A O 1
ATOM 2927 N N . MET A 1 353 ? -12.570 25.949 3.087 1.00 68.00 353 MET A N 1
ATOM 2928 C CA . MET A 1 353 ? -12.160 27.316 2.734 1.00 68.00 353 MET A CA 1
ATOM 2929 C C . MET A 1 353 ? -13.347 28.275 2.567 1.00 68.00 353 MET A C 1
ATOM 2931 O O . MET A 1 353 ? -13.149 29.480 2.493 1.00 68.00 353 MET A O 1
ATOM 2935 N N . LYS A 1 354 ? -14.575 27.750 2.459 1.00 60.72 354 LYS A N 1
ATOM 2936 C CA . LYS A 1 354 ? -15.807 28.551 2.351 1.00 60.72 354 LYS A CA 1
ATOM 2937 C C . LYS A 1 354 ? -16.441 28.892 3.704 1.00 60.72 354 LYS A C 1
ATOM 2939 O O . LYS A 1 354 ? -17.369 29.696 3.729 1.00 60.72 354 LYS A O 1
ATOM 2944 N N . ASN A 1 355 ? -15.973 28.254 4.772 1.00 51.66 355 ASN A N 1
ATOM 2945 C CA . ASN A 1 355 ? -16.421 28.431 6.152 1.00 51.66 355 ASN A CA 1
ATOM 2946 C C . ASN A 1 355 ? -15.303 29.087 6.952 1.00 51.66 355 ASN A C 1
ATOM 2948 O O . ASN A 1 355 ? -15.641 29.797 7.922 1.00 51.66 355 ASN A O 1
#

Foldseek 3Di:
DDDDPVLCVVVCVLVVVLVPCPLDLVVQLCQQQFQLLVSVVVLVVPHDPFLLLSLLVCLQPVPPPPPSCPDPSNVSLCVLLVHDAPDKDFQDALQLLVLLQLQAQQLVPPDPVLVVVCVVVVVDPQCVVLSVPPPDRQWDDDAQSWIFGDDSNDTDTDDSNRLSVQLNDPPRPSVVSCCVRQVVCVPHVLSVVLSRSLSRRRSGSLRMFHADDPPLQQQCCGQPLNNNHNQQSQVVLLVLLPDPDQKDAGPWGWDADPNDIDTDGIDGSVSSVVRNVCCLDPCRCLSRVVPLFWDWDADPNDTGIGGDDQFDDDYSVRPYNNHPNRSSSNSVSSSVSSSVSSSSSSVSSSVSVVD